Protein AF-A0A3N2QBL6-F1 (afdb_monomer_lite)

Organism: NCBI:txid247481

Foldseek 3Di:
DDPPDDKDKDKDWDWDDPDPFKIKIKIKIKTFDQDPVVPPPPPDDDDPPSWTKIKIKIKIKMWGDPDPFKIKIKMKMWMWIQTPNDIWIKIKIKIKIWGHDPPFKIKIKMKMWIATQAPVRWDWDFDDDPDDPPRDTDTDAHGWMKIKMKIKGDPDPFKIKMKIKIKIWHPAGDDDVVDPDPDRDDTDIDIDIDIDMGGHD

Sequence (201 aa):
MEEKDKGHRLLIHINYALDRRTQYMLQFVHRTVRDHNMHQNIIEENTTKISKANQNKFKLHASYKITNTWKTNIAIQYTNCMLLGHTNHGYSLSSTQQWKRQENLQFDLQIHYFQTENFITRLYFYEPNSMFSDNKFKSYYGTGMAFMGSARWKLLHWMSWNIQYKLKHLFRRVIRMEEVEKRIMPLRTVHSIGIQWIVRF

Secondary structure (DSSP, 8-state):
--------EEEEEEEEESSSSEEEEEEEEEEEEE-SGGGSS--SSS-----EEEEEEEEEEEEEESSSSEEEEEEEEEEEEEETTEEEEEEEEEEEEEEEETTTEEEEEEEEEEEESSGGG-EEEE---SS-S---EEEE-SEEEEEEEEEEEEEETTEEEEEEEEEEEEEEPPPPTT---------EEEEEEEEEEEE--

pLDDT: mean 70.27, std 18.27, range [32.16, 91.56]

Structure (mmCIF, N/CA/C/O backbone):
data_AF-A0A3N2QBL6-F1
#
_entry.id   AF-A0A3N2QBL6-F1
#
loop_
_atom_site.group_PDB
_atom_site.id
_atom_site.type_symbol
_atom_site.label_atom_id
_atom_site.label_alt_id
_atom_site.label_comp_id
_atom_site.label_asym_id
_atom_site.label_entity_id
_atom_site.label_seq_id
_atom_site.pdbx_PDB_ins_code
_atom_site.Cartn_x
_atom_site.Cartn_y
_atom_site.Cartn_z
_atom_site.occupancy
_atom_site.B_iso_or_equiv
_atom_site.auth_seq_id
_atom_site.auth_comp_id
_atom_site.auth_asym_id
_atom_site.auth_atom_id
_atom_site.pdbx_PDB_model_num
ATOM 1 N N . MET A 1 1 ? -2.256 13.971 -44.148 1.00 32.16 1 MET A N 1
ATOM 2 C CA . MET A 1 1 ? -3.215 13.063 -43.487 1.00 32.16 1 MET A CA 1
ATOM 3 C C . MET A 1 1 ? -2.563 12.589 -42.199 1.00 32.16 1 MET A C 1
ATOM 5 O O . MET A 1 1 ? -1.647 11.784 -42.266 1.00 32.16 1 MET A O 1
ATOM 9 N N . GLU A 1 2 ? -2.932 13.172 -41.058 1.00 33.59 2 GLU A N 1
ATOM 10 C CA . GLU A 1 2 ? -2.437 12.745 -39.742 1.00 33.59 2 GLU A CA 1
ATOM 11 C C . GLU A 1 2 ? -3.068 11.400 -39.378 1.00 33.59 2 GLU A C 1
ATOM 13 O O . GLU A 1 2 ? -4.258 11.307 -39.065 1.00 33.59 2 GLU A O 1
ATOM 18 N N . GLU A 1 3 ? -2.272 10.338 -39.438 1.00 33.84 3 GLU A N 1
ATOM 19 C CA . GLU A 1 3 ? -2.661 9.039 -38.910 1.00 33.84 3 GLU A CA 1
ATOM 20 C C . GLU A 1 3 ? -2.706 9.145 -37.378 1.00 33.84 3 GLU A C 1
ATOM 22 O O . GLU A 1 3 ? -1.681 9.173 -36.699 1.00 33.84 3 GLU A O 1
ATOM 27 N N . LYS A 1 4 ? -3.919 9.291 -36.829 1.00 40.41 4 LYS A N 1
ATOM 28 C CA . LYS A 1 4 ? -4.183 9.350 -35.383 1.00 40.41 4 LYS A CA 1
ATOM 29 C C . LYS A 1 4 ? -3.593 8.104 -34.705 1.00 40.41 4 LYS A C 1
ATOM 31 O O . LYS A 1 4 ? -4.161 7.016 -34.795 1.00 40.41 4 LYS A O 1
ATOM 36 N N . ASP A 1 5 ? -2.459 8.284 -34.031 1.00 48.06 5 ASP A N 1
ATOM 37 C CA . ASP A 1 5 ? -1.640 7.237 -33.411 1.00 48.06 5 ASP A CA 1
ATOM 38 C C . ASP A 1 5 ? -2.414 6.544 -32.265 1.00 48.06 5 ASP A C 1
ATOM 40 O O . ASP A 1 5 ? -2.700 7.133 -31.217 1.00 48.06 5 ASP A O 1
ATOM 44 N N . LYS A 1 6 ? -2.833 5.288 -32.477 1.00 56.09 6 LYS A N 1
ATOM 45 C CA . LYS A 1 6 ? -3.682 4.527 -31.540 1.00 56.09 6 LYS A CA 1
ATOM 46 C C . LYS A 1 6 ? -2.827 3.763 -30.525 1.00 56.09 6 LYS A C 1
ATOM 48 O O . LYS A 1 6 ? -2.335 2.670 -30.790 1.00 56.09 6 LYS A O 1
ATOM 53 N N . GLY A 1 7 ? -2.680 4.318 -29.324 1.00 63.06 7 GLY A N 1
ATOM 54 C CA . GLY A 1 7 ? -2.169 3.580 -28.166 1.00 63.06 7 GLY A CA 1
ATOM 55 C C . GLY A 1 7 ? -3.250 2.675 -27.568 1.00 63.06 7 GLY A C 1
ATOM 56 O O . GLY A 1 7 ? -4.308 3.158 -27.168 1.00 63.06 7 GLY A O 1
ATOM 57 N N . HIS A 1 8 ? -2.987 1.371 -27.465 1.00 72.88 8 HIS A N 1
ATOM 58 C CA . HIS A 1 8 ? -3.917 0.420 -26.853 1.00 72.88 8 HIS A CA 1
ATOM 59 C C . HIS A 1 8 ? -3.587 0.192 -25.372 1.00 72.88 8 HIS A C 1
ATOM 61 O O . HIS A 1 8 ? -2.427 0.038 -24.974 1.00 72.88 8 HIS A O 1
ATOM 67 N N . ARG A 1 9 ? -4.632 0.167 -24.538 1.00 78.88 9 ARG A N 1
ATOM 68 C CA . ARG A 1 9 ? -4.550 -0.190 -23.119 1.00 78.88 9 ARG A CA 1
ATOM 69 C C . ARG A 1 9 ? -5.579 -1.266 -22.822 1.00 78.88 9 ARG A C 1
ATOM 71 O O . ARG A 1 9 ? -6.772 -1.033 -22.979 1.00 78.88 9 ARG A O 1
ATOM 78 N N . LEU A 1 10 ? -5.106 -2.400 -22.328 1.00 81.62 10 LEU A N 1
ATOM 79 C CA . LEU A 1 10 ? -5.939 -3.488 -21.843 1.00 81.62 10 LEU A CA 1
ATOM 80 C C . LEU A 1 10 ? -5.806 -3.565 -20.323 1.00 81.62 10 LEU A C 1
ATOM 82 O O . LEU A 1 10 ? -4.700 -3.56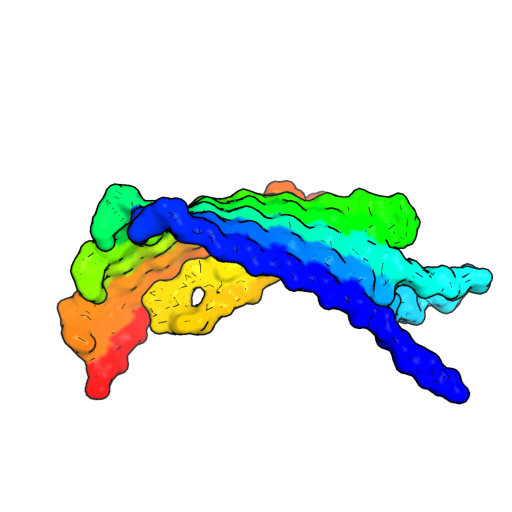4 -19.782 1.00 81.62 10 LEU A O 1
ATOM 86 N N . LEU A 1 11 ? -6.940 -3.575 -19.629 1.00 85.25 11 LEU A N 1
ATOM 87 C CA . LEU A 1 11 ? -7.012 -3.674 -18.177 1.00 85.25 11 LEU A CA 1
ATOM 88 C C . LEU A 1 11 ? -7.971 -4.800 -17.819 1.00 85.25 11 LEU A C 1
ATOM 90 O O . LEU A 1 11 ? -9.148 -4.742 -18.153 1.00 85.25 11 LEU A O 1
ATOM 94 N N . ILE A 1 12 ? -7.450 -5.799 -17.119 1.00 85.50 12 ILE A N 1
ATOM 95 C CA . ILE A 1 12 ? -8.221 -6.889 -16.535 1.00 85.50 12 ILE A CA 1
ATOM 96 C C . ILE A 1 12 ? -8.176 -6.696 -15.026 1.00 85.50 12 ILE A C 1
ATOM 98 O O . ILE A 1 12 ? -7.105 -6.526 -14.441 1.00 85.50 12 ILE A O 1
ATOM 102 N N . HIS A 1 13 ? -9.346 -6.690 -14.401 1.00 87.25 13 HIS A N 1
ATOM 103 C CA . HIS A 1 13 ? -9.491 -6.512 -12.967 1.00 87.25 13 HIS A CA 1
ATOM 104 C C . HIS A 1 13 ? -10.464 -7.564 -12.449 1.00 87.25 13 HIS A C 1
ATOM 106 O O . HIS A 1 13 ? -11.635 -7.564 -12.816 1.00 87.25 13 HIS A O 1
ATOM 112 N N . ILE A 1 14 ? -9.959 -8.467 -11.617 1.00 88.38 14 ILE A N 1
ATOM 113 C CA . ILE A 1 14 ? -10.719 -9.561 -11.026 1.00 88.38 14 ILE A CA 1
ATOM 114 C C . ILE A 1 14 ? -10.758 -9.325 -9.523 1.00 88.38 14 ILE A C 1
ATOM 116 O O . ILE A 1 14 ? -9.716 -9.206 -8.880 1.00 88.38 14 ILE A O 1
ATOM 120 N N . ASN A 1 15 ? -11.965 -9.260 -8.973 1.00 88.56 15 ASN A N 1
ATOM 121 C CA . ASN A 1 15 ? -12.198 -9.180 -7.540 1.00 88.56 15 ASN A CA 1
ATOM 122 C C . ASN A 1 15 ? -12.852 -10.477 -7.091 1.00 88.56 15 ASN A C 1
ATOM 124 O O . ASN A 1 15 ? -13.886 -10.868 -7.625 1.00 88.56 15 ASN A O 1
ATOM 128 N N . TYR A 1 16 ? -12.245 -11.132 -6.112 1.00 87.81 16 TYR A N 1
ATOM 129 C CA . TYR A 1 16 ? -12.727 -12.386 -5.566 1.00 87.81 16 TYR A CA 1
ATOM 130 C C . TYR A 1 16 ? -12.841 -12.270 -4.050 1.00 87.81 16 TYR A C 1
ATOM 132 O O . TYR A 1 16 ? -11.847 -12.084 -3.348 1.00 87.81 16 TYR A O 1
ATOM 140 N N . ALA A 1 17 ? -14.063 -12.357 -3.536 1.00 88.88 17 ALA A N 1
ATOM 141 C CA . ALA A 1 17 ? -14.319 -12.431 -2.106 1.00 88.88 17 ALA A CA 1
ATOM 142 C C . ALA A 1 17 ? -14.521 -13.901 -1.737 1.00 88.88 17 ALA A C 1
ATOM 144 O O . ALA A 1 17 ? -15.538 -14.485 -2.098 1.00 88.88 17 ALA A O 1
ATOM 145 N N . LEU A 1 18 ? -13.541 -14.491 -1.049 1.00 82.50 18 LEU A N 1
ATOM 146 C CA . LEU A 1 18 ? -13.635 -15.880 -0.595 1.00 82.50 18 LEU A CA 1
ATOM 147 C C . LEU A 1 18 ? -14.625 -16.002 0.574 1.00 82.50 18 LEU A C 1
ATOM 149 O O . LEU A 1 18 ? -15.401 -16.945 0.637 1.00 82.50 18 LEU A O 1
ATOM 153 N N . ASP A 1 19 ? -14.600 -15.029 1.490 1.00 87.62 19 ASP A N 1
ATOM 154 C CA . ASP A 1 19 ? -15.489 -14.947 2.653 1.00 87.62 19 ASP A CA 1
ATOM 155 C C . ASP A 1 19 ? -15.698 -13.469 3.050 1.00 87.62 19 ASP A C 1
ATOM 157 O O . ASP A 1 19 ? -15.021 -12.568 2.549 1.00 87.62 19 ASP A O 1
ATOM 161 N N . ARG A 1 20 ? -16.585 -13.184 4.012 1.00 83.25 20 ARG A N 1
ATOM 162 C CA . ARG A 1 20 ? -16.790 -11.847 4.607 1.00 83.25 20 ARG A CA 1
ATOM 163 C C . ARG A 1 20 ? -15.507 -11.243 5.198 1.00 83.25 20 ARG A C 1
ATOM 165 O O . ARG A 1 20 ? -15.427 -10.021 5.386 1.00 83.25 20 ARG A O 1
ATOM 172 N N . ARG A 1 21 ? -14.516 -12.086 5.514 1.00 87.62 21 ARG A N 1
ATOM 173 C CA . ARG A 1 21 ? -13.220 -11.696 6.083 1.00 87.62 21 ARG A CA 1
ATOM 174 C C . ARG A 1 21 ? -12.110 -11.534 5.048 1.00 87.62 21 ARG A C 1
ATOM 176 O O . ARG A 1 21 ? -11.211 -10.735 5.300 1.00 87.62 21 ARG A O 1
ATOM 183 N N . THR A 1 22 ? -12.179 -12.220 3.907 1.00 88.50 22 THR A N 1
ATOM 184 C CA . THR A 1 22 ? -11.058 -12.311 2.959 1.00 88.50 22 THR A CA 1
ATOM 185 C C . THR A 1 22 ? -11.459 -11.855 1.564 1.00 88.50 22 THR A C 1
ATOM 187 O O . THR A 1 22 ? -12.367 -12.411 0.949 1.00 88.50 22 THR A O 1
ATOM 190 N N . GLN A 1 23 ? -10.738 -10.869 1.039 1.00 90.06 23 GLN A N 1
ATOM 191 C CA . GLN A 1 23 ? -10.933 -10.335 -0.304 1.00 90.06 23 GLN A CA 1
ATOM 192 C C . GLN A 1 23 ? -9.607 -10.320 -1.054 1.00 90.06 23 GLN A C 1
ATOM 194 O O . GLN A 1 23 ? -8.603 -9.823 -0.549 1.00 90.06 23 GLN A O 1
ATOM 199 N N . TYR A 1 24 ? -9.619 -10.818 -2.280 1.00 90.31 24 TYR A N 1
ATOM 200 C CA . TYR A 1 24 ? -8.496 -10.791 -3.197 1.00 90.31 24 TYR A CA 1
ATOM 201 C C . TYR A 1 24 ? -8.845 -9.939 -4.408 1.00 90.31 24 TYR A C 1
ATOM 203 O O . TYR A 1 24 ? -9.967 -9.951 -4.909 1.00 90.31 24 TYR A O 1
ATOM 211 N N . MET A 1 25 ? -7.857 -9.204 -4.889 1.00 89.06 25 MET A N 1
ATOM 212 C CA . MET A 1 25 ? -7.951 -8.374 -6.071 1.00 89.06 25 MET A CA 1
ATOM 213 C C . MET A 1 25 ? -6.728 -8.645 -6.935 1.00 89.06 25 MET A C 1
ATOM 215 O O . MET A 1 25 ? -5.590 -8.450 -6.505 1.00 89.06 25 MET A O 1
ATOM 219 N N . LEU A 1 26 ? -6.980 -9.073 -8.162 1.00 88.31 26 LEU A N 1
ATOM 220 C CA . LEU A 1 26 ? -5.983 -9.260 -9.197 1.00 88.31 26 LEU A CA 1
ATOM 221 C C . LEU A 1 26 ? -6.191 -8.191 -10.262 1.00 88.31 26 LEU A C 1
ATOM 223 O O . LEU A 1 26 ? -7.295 -8.011 -10.774 1.00 88.31 26 LEU A O 1
ATOM 227 N N . GLN A 1 27 ? -5.127 -7.493 -10.625 1.00 87.56 27 GLN A N 1
ATOM 228 C CA . GLN A 1 27 ? -5.161 -6.491 -11.672 1.00 87.56 27 GLN A CA 1
ATOM 229 C C . GLN A 1 27 ? -3.998 -6.711 -12.630 1.00 87.56 27 GLN A C 1
ATOM 231 O O . GLN A 1 27 ? -2.832 -6.675 -12.240 1.00 87.56 27 GLN A O 1
ATOM 236 N N . PHE A 1 28 ? -4.328 -6.882 -13.903 1.00 85.56 28 PHE A N 1
ATOM 237 C CA . PHE A 1 28 ? -3.375 -6.937 -14.996 1.00 85.56 28 PHE A CA 1
ATOM 238 C C . PHE A 1 28 ? -3.617 -5.754 -15.930 1.00 85.56 28 PHE A C 1
ATOM 240 O O . PHE A 1 28 ? -4.746 -5.488 -16.339 1.00 85.56 28 PHE A O 1
ATOM 247 N N . VAL A 1 29 ? -2.563 -5.010 -16.250 1.00 84.06 29 VAL A N 1
ATOM 248 C CA . VAL A 1 29 ? -2.622 -3.873 -17.168 1.00 84.06 29 VAL A CA 1
ATOM 249 C C . VAL A 1 29 ? -1.530 -4.032 -18.207 1.00 84.06 29 VAL A C 1
ATOM 251 O O . VAL A 1 29 ? -0.349 -3.969 -17.877 1.00 84.06 29 VAL A O 1
ATOM 254 N N . HIS A 1 30 ? -1.933 -4.173 -19.461 1.00 81.12 30 HIS A N 1
ATOM 255 C CA . HIS A 1 30 ? -1.051 -4.081 -20.612 1.00 81.12 30 HIS A CA 1
ATOM 256 C C . HIS A 1 30 ? -1.235 -2.712 -21.262 1.00 81.12 30 HIS A C 1
ATOM 258 O O . HIS A 1 30 ? -2.360 -2.274 -21.519 1.00 81.12 30 HIS A O 1
ATOM 264 N N . ARG A 1 31 ? -0.136 -2.006 -21.511 1.00 78.12 31 ARG A N 1
ATOM 265 C CA . ARG A 1 31 ? -0.151 -0.714 -22.191 1.00 78.12 31 ARG A CA 1
ATOM 266 C C . ARG A 1 31 ? 0.981 -0.654 -23.200 1.00 78.12 31 ARG A C 1
ATOM 268 O O . ARG A 1 31 ? 2.141 -0.827 -22.835 1.00 78.12 31 ARG A O 1
ATOM 275 N N . THR A 1 32 ? 0.645 -0.304 -24.431 1.00 66.62 32 THR A N 1
ATOM 276 C CA . THR A 1 32 ? 1.628 0.115 -25.428 1.00 66.62 32 THR A CA 1
ATOM 277 C C . THR A 1 32 ? 1.808 1.624 -25.291 1.00 66.62 32 THR A C 1
ATOM 279 O O . THR A 1 32 ? 0.865 2.395 -25.471 1.00 66.62 32 THR A O 1
ATOM 282 N N . VAL A 1 33 ? 2.998 2.057 -24.889 1.00 62.72 33 VAL A N 1
ATOM 283 C CA . VAL A 1 33 ? 3.377 3.466 -24.755 1.00 62.72 33 VAL A CA 1
ATOM 284 C C . VAL A 1 33 ? 4.383 3.767 -25.860 1.00 62.72 33 VAL A C 1
ATOM 286 O O . VAL A 1 33 ? 5.455 3.181 -25.876 1.00 62.72 33 VAL A O 1
ATOM 289 N N . ARG A 1 34 ? 4.073 4.664 -26.797 1.00 58.75 34 ARG A N 1
ATOM 290 C CA . ARG A 1 34 ? 5.118 5.313 -27.604 1.00 58.75 34 ARG A CA 1
ATOM 291 C C . ARG A 1 34 ? 5.584 6.538 -26.825 1.00 58.75 34 ARG A C 1
ATOM 293 O O . ARG A 1 34 ? 4.754 7.366 -26.453 1.00 58.75 34 ARG A O 1
ATOM 300 N N . ASP A 1 35 ? 6.870 6.588 -26.485 1.00 51.62 35 ASP A N 1
ATOM 301 C CA . ASP A 1 35 ? 7.443 7.717 -25.752 1.00 51.62 35 ASP A CA 1
ATOM 302 C C . ASP A 1 35 ? 7.626 8.898 -26.713 1.00 51.62 35 ASP A C 1
ATOM 304 O O . ASP A 1 35 ? 8.411 8.817 -27.655 1.00 51.62 35 ASP A O 1
ATOM 308 N N . HIS A 1 36 ? 6.868 9.975 -26.505 1.00 45.50 36 HIS A N 1
ATOM 309 C CA . HIS A 1 36 ? 6.992 11.211 -27.284 1.00 45.50 36 HIS A CA 1
ATOM 310 C C . HIS A 1 36 ? 8.146 12.094 -26.768 1.00 45.50 36 HIS A C 1
ATOM 312 O O . HIS A 1 36 ? 8.583 13.003 -27.465 1.00 45.50 36 HIS A O 1
ATOM 318 N N . ASN A 1 37 ? 8.677 11.818 -25.567 1.00 41.62 37 ASN A N 1
ATOM 319 C CA . ASN A 1 37 ? 9.685 12.660 -24.915 1.00 41.62 37 ASN A CA 1
ATOM 320 C C . ASN A 1 37 ? 11.132 12.252 -25.225 1.00 41.62 37 ASN A C 1
ATOM 322 O O . ASN A 1 37 ? 12.058 12.921 -24.780 1.00 41.62 37 ASN A O 1
ATOM 326 N N . MET A 1 38 ? 11.354 11.206 -26.026 1.00 40.03 38 MET A N 1
ATOM 327 C CA . MET A 1 38 ? 12.690 10.894 -26.553 1.00 40.03 38 MET A CA 1
ATOM 328 C C . MET A 1 38 ? 13.053 11.708 -27.807 1.00 40.03 38 MET A C 1
ATOM 330 O O . MET A 1 38 ? 14.104 11.480 -28.399 1.00 40.03 38 MET A O 1
ATOM 334 N N . HIS A 1 39 ? 12.208 12.662 -28.216 1.00 35.78 39 HIS A N 1
ATOM 335 C CA . HIS A 1 39 ? 12.452 13.482 -29.404 1.00 35.78 39 HIS A CA 1
ATOM 336 C C . HIS A 1 39 ? 13.341 14.711 -29.192 1.00 35.78 39 HIS A C 1
ATOM 338 O O . HIS A 1 39 ? 13.681 15.351 -30.179 1.00 35.78 39 HIS A O 1
ATOM 344 N N . GLN A 1 40 ? 13.759 15.046 -27.966 1.00 35.53 40 GLN A N 1
ATOM 345 C CA . GLN A 1 40 ? 14.499 16.299 -27.753 1.00 35.53 40 GLN A CA 1
ATOM 346 C C . GLN A 1 40 ? 16.027 16.199 -27.682 1.00 35.53 40 GLN A C 1
ATOM 348 O O . GLN A 1 40 ? 16.653 17.245 -27.717 1.00 35.53 40 GLN A O 1
ATOM 353 N N . ASN A 1 41 ? 16.644 15.009 -27.666 1.00 32.53 41 ASN A N 1
ATOM 354 C CA . ASN A 1 41 ? 18.116 14.905 -27.572 1.00 32.53 41 ASN A CA 1
ATOM 355 C C . ASN A 1 41 ? 18.787 13.973 -28.597 1.00 32.53 41 ASN A C 1
ATOM 357 O O . ASN A 1 41 ? 19.946 13.619 -28.423 1.00 32.53 41 ASN A O 1
ATOM 361 N N . ILE A 1 42 ? 18.100 13.582 -29.674 1.00 39.72 42 ILE A N 1
ATOM 362 C CA . ILE A 1 42 ? 18.730 12.856 -30.792 1.00 39.72 42 ILE A CA 1
ATOM 363 C C . ILE A 1 42 ? 18.407 13.604 -32.089 1.00 39.72 42 ILE A C 1
ATOM 365 O O . ILE A 1 42 ? 17.706 13.108 -32.967 1.00 39.72 42 ILE A O 1
ATOM 369 N N . ILE A 1 43 ? 18.874 14.850 -32.172 1.00 37.97 43 ILE A N 1
ATOM 370 C CA . ILE A 1 43 ? 19.152 15.501 -33.457 1.00 37.97 43 ILE A CA 1
ATOM 371 C C . ILE A 1 43 ? 20.651 15.331 -33.685 1.00 37.97 43 ILE A C 1
ATOM 373 O O . ILE A 1 43 ? 21.404 16.284 -33.612 1.00 37.97 43 ILE A O 1
ATOM 377 N N . GLU A 1 44 ? 21.089 14.089 -33.852 1.00 39.25 44 GLU A N 1
ATOM 378 C CA . GLU A 1 44 ? 22.336 13.753 -34.533 1.00 39.25 44 GLU A CA 1
ATOM 379 C C . GLU A 1 44 ? 22.277 12.252 -34.846 1.00 39.25 44 GLU A C 1
ATOM 381 O O . GLU A 1 44 ? 22.085 11.418 -33.966 1.00 39.25 44 GLU A O 1
ATOM 386 N N . GLU A 1 45 ? 22.340 11.952 -36.145 1.00 36.97 45 GLU A N 1
ATOM 387 C CA . GLU A 1 45 ? 22.385 10.621 -36.769 1.00 36.97 45 GLU A CA 1
ATOM 388 C C . GLU A 1 45 ? 21.068 9.814 -36.887 1.00 36.97 45 GLU A C 1
ATOM 390 O O . GLU A 1 45 ? 20.825 8.784 -36.265 1.00 36.97 45 GLU A O 1
ATOM 395 N N . ASN A 1 46 ? 20.226 10.257 -37.828 1.00 38.12 46 ASN A N 1
ATOM 396 C CA . ASN A 1 46 ? 19.678 9.448 -38.935 1.00 38.12 46 ASN A CA 1
ATOM 397 C C . ASN A 1 46 ? 19.071 8.045 -38.689 1.00 38.12 46 ASN A C 1
ATOM 399 O O . ASN A 1 46 ? 18.985 7.250 -39.622 1.00 38.12 46 ASN A O 1
ATOM 403 N N . THR A 1 47 ? 18.507 7.746 -37.517 1.00 35.22 47 THR A N 1
ATOM 404 C CA . THR A 1 47 ? 17.478 6.693 -37.395 1.00 35.22 47 THR A CA 1
ATOM 405 C C . THR A 1 47 ? 16.413 7.053 -36.360 1.00 35.22 47 THR A C 1
ATOM 407 O O . THR A 1 47 ? 16.511 6.734 -35.178 1.00 35.22 47 THR A O 1
ATOM 410 N N . THR A 1 48 ? 15.315 7.665 -36.806 1.00 39.59 48 THR A N 1
ATOM 411 C CA . THR A 1 48 ? 14.103 7.878 -35.998 1.00 39.59 48 THR A CA 1
ATOM 412 C C . THR A 1 48 ? 13.375 6.552 -35.747 1.00 39.59 48 THR A C 1
ATOM 414 O O . THR A 1 48 ? 12.296 6.291 -36.283 1.00 39.59 48 THR A O 1
ATOM 417 N N . LYS A 1 49 ? 13.947 5.667 -34.924 1.00 40.12 49 LYS A N 1
ATOM 418 C CA . LYS A 1 49 ? 13.210 4.523 -34.376 1.00 40.12 49 LYS A CA 1
ATOM 419 C C . LYS A 1 49 ? 12.319 5.029 -33.247 1.00 40.12 49 LYS A C 1
ATOM 421 O O . LYS A 1 49 ? 12.730 5.086 -32.093 1.00 40.12 49 LYS A O 1
ATOM 426 N N . ILE A 1 50 ? 11.073 5.359 -33.590 1.00 46.38 50 ILE A N 1
ATOM 427 C CA . ILE A 1 50 ? 9.976 5.542 -32.630 1.00 46.38 50 ILE A CA 1
ATOM 428 C C . ILE A 1 50 ? 9.861 4.244 -31.821 1.00 46.38 50 ILE A C 1
ATOM 430 O O . ILE A 1 50 ? 9.253 3.265 -32.271 1.00 46.38 50 ILE A O 1
ATOM 434 N N . SER A 1 51 ? 10.495 4.197 -30.649 1.00 52.16 51 SER A N 1
ATOM 435 C CA . SER A 1 51 ? 10.520 2.980 -29.849 1.00 52.16 51 SER A CA 1
ATOM 436 C C . SER A 1 51 ? 9.157 2.791 -29.177 1.00 52.16 51 SER A C 1
ATOM 438 O O . SER A 1 51 ? 8.697 3.598 -28.369 1.00 52.16 51 SER A O 1
ATOM 440 N N . LYS A 1 52 ? 8.445 1.734 -29.582 1.00 56.88 52 LYS A N 1
ATOM 441 C CA . LYS A 1 52 ? 7.234 1.281 -28.892 1.00 56.88 52 LYS A CA 1
ATOM 442 C C . LYS A 1 52 ? 7.679 0.654 -27.571 1.00 56.88 52 LYS A C 1
ATOM 444 O O . LYS A 1 52 ? 8.345 -0.377 -27.586 1.00 56.88 52 LYS A O 1
ATOM 449 N N . ALA A 1 53 ? 7.320 1.266 -26.450 1.00 63.16 53 ALA A N 1
ATOM 450 C CA . ALA A 1 53 ? 7.531 0.704 -25.128 1.00 63.16 53 ALA A CA 1
ATOM 451 C C . ALA A 1 53 ? 6.317 -0.141 -24.729 1.00 63.16 53 ALA A C 1
ATOM 453 O O . ALA A 1 53 ? 5.197 0.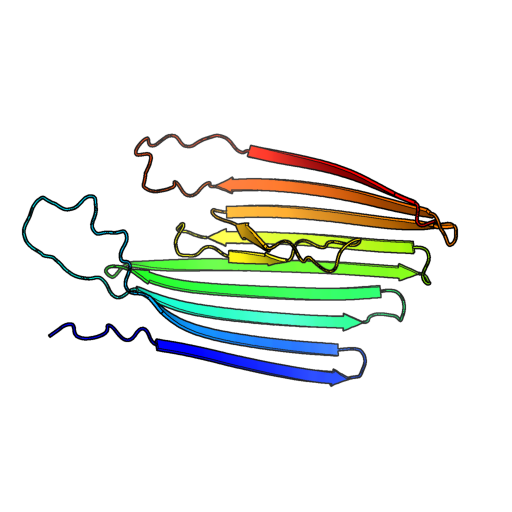361 -24.615 1.00 63.16 53 ALA A O 1
ATOM 454 N N . ASN A 1 54 ? 6.524 -1.435 -24.504 1.00 71.19 54 ASN A N 1
ATOM 455 C CA . ASN A 1 54 ? 5.471 -2.311 -23.997 1.00 71.19 54 ASN A CA 1
ATOM 456 C C . ASN A 1 54 ? 5.580 -2.384 -22.478 1.00 71.19 54 ASN A C 1
ATOM 458 O O . ASN A 1 54 ? 6.598 -2.827 -21.947 1.00 71.19 54 ASN A O 1
ATOM 462 N N . GLN A 1 55 ? 4.526 -1.959 -21.783 1.00 78.00 55 GLN A N 1
ATOM 463 C CA . GLN A 1 55 ? 4.458 -1.984 -20.331 1.00 78.00 55 GLN A CA 1
ATOM 464 C C . GLN A 1 55 ? 3.401 -2.980 -19.856 1.00 78.00 55 GLN A C 1
ATOM 466 O O . GLN A 1 55 ? 2.208 -2.815 -20.109 1.00 78.00 55 GLN A O 1
ATOM 471 N N . ASN A 1 56 ? 3.847 -3.970 -19.090 1.00 83.19 56 ASN A N 1
ATOM 472 C CA . ASN A 1 56 ? 3.011 -4.935 -18.392 1.00 83.19 56 ASN A CA 1
ATOM 473 C C . ASN A 1 56 ? 3.041 -4.630 -16.901 1.00 83.19 56 ASN A C 1
ATOM 475 O O . ASN A 1 56 ? 4.114 -4.549 -16.308 1.00 83.19 56 ASN A O 1
ATOM 479 N N . LYS A 1 57 ? 1.874 -4.480 -16.280 1.00 83.56 57 LYS A N 1
ATOM 480 C CA . LYS A 1 57 ? 1.742 -4.340 -14.831 1.00 83.56 57 LYS A CA 1
ATOM 481 C C . LYS A 1 57 ? 0.855 -5.441 -14.301 1.00 83.56 57 LYS A C 1
ATOM 483 O O . LYS A 1 57 ? -0.252 -5.641 -14.787 1.00 83.56 57 LYS A O 1
ATOM 488 N N . PHE A 1 58 ? 1.330 -6.092 -13.263 1.00 86.44 58 PHE A N 1
ATOM 489 C CA . PHE A 1 58 ? 0.595 -7.069 -12.497 1.00 86.44 58 PHE A CA 1
ATOM 490 C C . PHE A 1 58 ? 0.510 -6.579 -11.058 1.00 86.44 58 PHE A C 1
ATOM 492 O O . PHE A 1 58 ? 1.507 -6.142 -10.486 1.00 86.44 58 PHE A O 1
ATOM 499 N N . LYS A 1 59 ? -0.680 -6.606 -10.474 1.00 87.38 59 LYS A N 1
ATOM 500 C CA . LYS A 1 59 ? -0.906 -6.223 -9.087 1.00 87.38 59 LYS A CA 1
ATOM 501 C C . LYS A 1 59 ? -1.823 -7.243 -8.440 1.00 87.38 59 LYS A C 1
ATOM 503 O O . LYS A 1 59 ? -2.928 -7.478 -8.916 1.00 87.38 59 LYS A O 1
ATOM 508 N N . LEU A 1 60 ? -1.362 -7.807 -7.338 1.00 88.06 60 LEU A N 1
ATOM 509 C CA . LEU A 1 60 ? -2.137 -8.665 -6.463 1.00 88.06 60 LEU A CA 1
ATOM 510 C C . LEU A 1 60 ? -2.352 -7.920 -5.152 1.00 88.06 60 LEU A C 1
ATOM 512 O O . LEU A 1 60 ? -1.415 -7.351 -4.598 1.00 88.06 60 LEU A O 1
ATOM 516 N N . HIS A 1 61 ? -3.575 -7.912 -4.649 1.00 90.38 61 HIS A N 1
ATOM 517 C CA . HIS A 1 61 ? -3.908 -7.330 -3.361 1.00 90.38 61 HIS A CA 1
ATOM 518 C C . HIS A 1 61 ? -4.792 -8.300 -2.585 1.00 90.38 61 HIS A C 1
ATOM 520 O O . HIS A 1 61 ? -5.857 -8.688 -3.052 1.00 90.38 61 HIS A O 1
ATOM 526 N N . ALA A 1 62 ? -4.351 -8.677 -1.395 1.00 90.06 62 ALA A N 1
ATOM 527 C CA . ALA A 1 62 ? -5.065 -9.531 -0.466 1.00 90.06 62 ALA A CA 1
ATOM 528 C C . ALA A 1 62 ? -5.446 -8.710 0.764 1.00 90.06 62 ALA A C 1
ATOM 530 O O . ALA A 1 62 ? -4.608 -8.048 1.368 1.00 90.06 62 ALA A O 1
ATOM 531 N N . SER A 1 63 ? -6.713 -8.757 1.140 1.00 90.81 63 SER A N 1
ATOM 532 C CA . SER A 1 63 ? -7.264 -8.090 2.307 1.00 90.81 63 SER A CA 1
ATOM 533 C C . SER A 1 63 ? -7.866 -9.135 3.226 1.00 90.81 63 SER A C 1
ATOM 535 O O . SER A 1 63 ? -8.734 -9.896 2.805 1.00 90.81 63 SER A O 1
ATOM 537 N N . TYR A 1 64 ? -7.416 -9.171 4.474 1.00 91.56 64 TYR A N 1
ATOM 538 C CA . TYR A 1 64 ? -7.873 -10.126 5.469 1.00 91.56 64 TYR A CA 1
ATOM 539 C C . TYR A 1 64 ? -8.256 -9.422 6.768 1.00 91.56 64 TYR A C 1
ATOM 541 O O . TYR A 1 64 ? -7.458 -8.702 7.367 1.00 91.56 64 TYR A O 1
ATOM 549 N N . LYS A 1 65 ? -9.488 -9.637 7.225 1.00 90.56 65 LYS A N 1
ATOM 550 C CA . LYS A 1 65 ? -9.973 -9.189 8.532 1.00 90.56 65 LYS A CA 1
ATOM 551 C C . LYS A 1 65 ? -9.702 -10.288 9.555 1.00 90.56 65 LYS A C 1
ATOM 553 O O . LYS A 1 65 ? -10.420 -11.285 9.592 1.00 90.56 65 LYS A O 1
ATOM 558 N N . ILE A 1 66 ? -8.680 -10.091 10.386 1.00 87.31 66 ILE A N 1
ATOM 559 C CA . ILE A 1 66 ? -8.326 -11.024 11.465 1.00 87.31 66 ILE A CA 1
ATOM 560 C C . ILE A 1 66 ? -9.418 -10.987 12.543 1.00 87.31 66 ILE A C 1
ATOM 562 O O . ILE A 1 66 ? -9.901 -12.022 12.993 1.00 87.31 66 ILE A O 1
ATOM 566 N N . THR A 1 67 ? -9.846 -9.781 12.922 1.00 88.38 67 THR A N 1
ATOM 567 C CA . THR A 1 67 ? -10.941 -9.535 13.871 1.00 88.38 67 THR A CA 1
ATOM 568 C C . THR A 1 67 ? -11.783 -8.349 13.395 1.00 88.38 67 THR A C 1
ATOM 570 O O . THR A 1 67 ? -11.463 -7.710 12.394 1.00 88.38 67 THR A O 1
ATOM 573 N N . ASN A 1 68 ? -12.852 -8.002 14.118 1.00 84.62 68 ASN A N 1
ATOM 574 C CA . ASN A 1 68 ? -13.634 -6.795 13.810 1.00 84.62 68 ASN A CA 1
ATOM 575 C C . ASN A 1 68 ? -12.832 -5.494 13.982 1.00 84.62 68 ASN A C 1
ATOM 577 O O . ASN A 1 68 ? -13.230 -4.464 13.444 1.00 84.62 68 ASN A O 1
ATOM 581 N N . THR A 1 69 ? -11.715 -5.538 14.713 1.00 89.06 69 THR A N 1
ATOM 582 C CA . THR A 1 69 ? -10.853 -4.377 14.955 1.00 89.06 69 THR A CA 1
ATOM 583 C C . THR A 1 69 ? -9.573 -4.409 14.129 1.00 89.06 69 THR A C 1
ATOM 585 O O . THR A 1 69 ? -9.053 -3.347 13.813 1.00 89.06 69 THR A O 1
ATOM 588 N N . TRP A 1 70 ? -9.077 -5.587 13.741 1.00 90.06 70 TRP A N 1
ATOM 589 C CA . TRP A 1 70 ? -7.829 -5.746 12.991 1.00 90.06 70 TRP A CA 1
ATOM 590 C C . TRP A 1 70 ? -8.060 -6.196 11.551 1.00 90.06 70 TRP A C 1
ATOM 592 O O . TRP A 1 70 ? -8.656 -7.246 11.291 1.00 90.06 70 TRP A O 1
ATOM 602 N N . LYS A 1 71 ? -7.488 -5.445 10.614 1.00 91.25 71 LYS A N 1
ATOM 603 C CA . LYS A 1 71 ? -7.482 -5.743 9.186 1.00 91.25 71 LYS A CA 1
ATOM 604 C C . LYS A 1 71 ? -6.064 -5.636 8.639 1.00 91.25 71 LYS A C 1
ATOM 606 O O . LYS A 1 71 ? -5.405 -4.619 8.808 1.00 91.25 71 LYS A O 1
ATOM 611 N N . THR A 1 72 ? -5.628 -6.655 7.919 1.00 91.00 72 THR A N 1
ATOM 612 C CA . THR A 1 72 ? -4.335 -6.682 7.241 1.00 91.00 72 THR A CA 1
ATOM 613 C C . THR A 1 72 ? -4.561 -6.645 5.741 1.00 91.00 72 THR A C 1
ATOM 615 O O . THR A 1 72 ? -5.409 -7.358 5.210 1.00 91.00 72 THR A O 1
ATOM 618 N N . ASN A 1 73 ? -3.801 -5.814 5.043 1.00 90.19 73 ASN A N 1
ATOM 619 C CA . ASN A 1 73 ? -3.780 -5.749 3.593 1.00 90.19 73 ASN A CA 1
ATOM 620 C C . ASN A 1 73 ? -2.356 -6.005 3.122 1.00 90.19 73 ASN A C 1
ATOM 622 O O . ASN A 1 73 ? -1.424 -5.369 3.601 1.00 90.19 73 ASN A O 1
ATOM 626 N N . ILE A 1 74 ? -2.186 -6.907 2.173 1.00 90.56 74 ILE A N 1
ATOM 627 C CA . ILE A 1 74 ? -0.910 -7.179 1.526 1.00 90.56 74 ILE A CA 1
ATOM 628 C C . ILE A 1 74 ? -1.101 -6.889 0.049 1.00 90.56 74 ILE A C 1
ATOM 630 O O . ILE A 1 74 ? -2.074 -7.335 -0.553 1.00 90.56 74 ILE A O 1
ATOM 634 N N . ALA A 1 75 ? -0.184 -6.140 -0.547 1.00 87.25 75 ALA A N 1
ATOM 635 C CA . ALA A 1 75 ? -0.193 -5.884 -1.976 1.00 87.25 75 ALA A CA 1
ATOM 636 C C . ALA A 1 75 ? 1.181 -6.155 -2.570 1.00 87.25 75 ALA A C 1
ATOM 638 O O . ALA A 1 75 ? 2.198 -5.722 -2.035 1.00 87.25 75 ALA A O 1
ATOM 639 N N . ILE A 1 76 ? 1.188 -6.845 -3.699 1.00 88.31 76 ILE A N 1
ATOM 640 C CA . ILE A 1 76 ? 2.370 -7.126 -4.497 1.00 88.31 76 ILE A CA 1
ATOM 641 C C . ILE A 1 76 ? 2.132 -6.488 -5.852 1.00 88.31 76 ILE A C 1
ATOM 643 O O . ILE A 1 76 ? 1.067 -6.661 -6.446 1.00 88.31 76 ILE A O 1
ATOM 647 N N . GLN A 1 77 ? 3.108 -5.740 -6.344 1.00 86.69 77 GLN A N 1
ATOM 648 C CA . GLN A 1 77 ? 3.056 -5.191 -7.688 1.00 86.69 77 GLN A CA 1
ATOM 649 C C . GLN A 1 77 ? 4.332 -5.544 -8.430 1.00 86.69 77 GLN A C 1
ATOM 651 O O . GLN A 1 77 ? 5.432 -5.427 -7.903 1.00 86.69 77 GLN A O 1
ATOM 656 N N . TYR A 1 78 ? 4.166 -5.948 -9.677 1.00 85.31 78 TYR A N 1
ATOM 657 C CA . TYR A 1 78 ? 5.234 -6.204 -10.616 1.00 85.31 78 TYR A CA 1
ATOM 658 C C . TYR A 1 78 ? 4.970 -5.392 -11.878 1.00 85.31 78 TYR A C 1
ATOM 660 O O . TYR A 1 78 ? 3.841 -5.291 -12.356 1.00 85.31 78 TYR A O 1
ATOM 668 N N . THR A 1 79 ? 5.998 -4.750 -12.400 1.00 81.50 79 THR A N 1
ATOM 669 C CA . THR A 1 79 ? 5.954 -3.975 -13.632 1.00 81.50 79 THR A CA 1
ATOM 670 C C . THR A 1 79 ? 7.139 -4.382 -14.483 1.00 81.50 79 THR A C 1
ATOM 672 O O . THR A 1 79 ? 8.278 -4.323 -14.035 1.00 81.50 79 THR A O 1
ATOM 675 N N . ASN A 1 80 ? 6.865 -4.766 -15.719 1.00 82.19 80 ASN A N 1
ATOM 676 C CA . ASN A 1 80 ? 7.865 -4.996 -16.743 1.00 82.19 80 ASN A CA 1
ATOM 677 C C . ASN A 1 80 ? 7.665 -3.941 -17.837 1.00 82.19 80 ASN A C 1
ATOM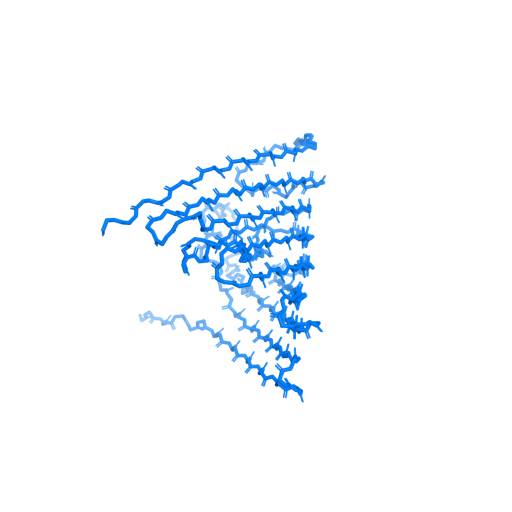 679 O O . ASN A 1 80 ? 6.536 -3.720 -18.282 1.00 82.19 80 ASN A O 1
ATOM 683 N N . CYS A 1 81 ? 8.736 -3.259 -18.230 1.00 71.50 81 CYS A N 1
ATOM 684 C CA . CYS A 1 81 ? 8.727 -2.336 -19.352 1.00 71.50 81 CYS A CA 1
ATOM 685 C C . CYS A 1 81 ? 9.868 -2.667 -20.312 1.00 71.50 81 CYS A C 1
ATOM 687 O O . CYS A 1 81 ? 11.033 -2.567 -19.933 1.00 71.50 81 CYS A O 1
ATOM 689 N N . MET A 1 82 ? 9.534 -3.002 -21.555 1.00 68.75 82 MET A N 1
ATOM 690 C CA . MET A 1 82 ? 10.516 -3.194 -22.617 1.00 68.75 82 MET A CA 1
ATOM 691 C C . MET A 1 82 ? 10.678 -1.883 -23.385 1.00 68.75 82 MET A C 1
ATOM 693 O O . MET A 1 82 ? 9.714 -1.412 -23.985 1.00 68.75 82 MET A O 1
ATOM 697 N N . LEU A 1 83 ? 11.877 -1.300 -23.365 1.00 63.78 83 LEU A N 1
ATOM 698 C CA . LEU A 1 83 ? 12.231 -0.084 -24.099 1.00 63.78 83 LEU A CA 1
ATOM 699 C C . LEU A 1 83 ? 13.513 -0.343 -24.896 1.00 63.78 83 LEU A C 1
ATOM 701 O O . LEU A 1 83 ? 14.502 -0.779 -24.318 1.00 63.78 83 LEU A O 1
ATOM 705 N N . LEU A 1 84 ? 13.509 -0.065 -26.207 1.00 61.22 84 LEU A N 1
ATOM 706 C CA . LEU A 1 84 ? 14.709 -0.163 -27.062 1.00 61.22 84 LEU A CA 1
ATOM 707 C C . LEU A 1 84 ? 15.447 -1.521 -26.970 1.00 61.22 84 LEU A C 1
ATOM 709 O O . LEU A 1 84 ? 16.664 -1.581 -27.069 1.00 61.22 84 LEU A O 1
ATOM 713 N N . GLY A 1 85 ? 14.717 -2.624 -26.762 1.00 61.53 85 GLY A N 1
ATOM 714 C CA . GLY A 1 85 ? 15.307 -3.964 -26.612 1.00 61.53 85 GLY A CA 1
ATOM 715 C C . GLY A 1 85 ? 15.801 -4.301 -25.199 1.00 61.53 85 GLY A C 1
ATOM 716 O O . GLY A 1 85 ? 16.081 -5.464 -24.924 1.00 61.53 85 GLY A O 1
ATOM 717 N N . HIS A 1 86 ? 15.824 -3.335 -24.277 1.00 62.91 86 HIS A N 1
ATOM 718 C CA . HIS A 1 86 ? 16.118 -3.568 -22.866 1.00 62.91 86 HIS A CA 1
ATOM 719 C C . HIS A 1 86 ? 14.835 -3.745 -22.053 1.00 62.91 86 HIS A C 1
ATOM 721 O O . HIS A 1 86 ? 13.912 -2.927 -22.098 1.00 62.91 86 HIS A O 1
ATOM 727 N N . THR A 1 87 ? 14.788 -4.835 -21.294 1.00 69.75 87 THR A N 1
ATOM 728 C CA . THR A 1 87 ? 13.681 -5.159 -20.394 1.00 69.75 87 THR A CA 1
ATOM 729 C C . THR A 1 87 ? 14.014 -4.628 -19.009 1.00 69.75 87 THR A C 1
ATOM 731 O O . THR A 1 87 ? 15.013 -5.029 -18.427 1.00 69.75 87 THR A O 1
ATOM 734 N N . ASN A 1 88 ? 13.190 -3.714 -18.500 1.00 73.56 88 ASN A N 1
ATOM 735 C CA . ASN A 1 88 ? 13.337 -3.141 -17.169 1.00 73.56 88 ASN A CA 1
ATOM 736 C C . ASN A 1 88 ? 12.279 -3.705 -16.229 1.00 73.56 88 ASN A C 1
ATOM 738 O O . ASN A 1 88 ? 11.084 -3.720 -16.557 1.00 73.56 88 ASN A O 1
ATOM 742 N N . HIS A 1 89 ? 12.703 -4.065 -15.025 1.00 80.06 89 HIS A N 1
ATOM 743 C CA . HIS A 1 89 ? 11.843 -4.650 -14.011 1.00 80.06 89 HIS A CA 1
ATOM 744 C C . HIS A 1 89 ? 11.627 -3.700 -12.828 1.00 80.06 89 HIS A C 1
ATOM 746 O O . HIS A 1 89 ? 12.513 -2.975 -12.370 1.00 80.06 89 HIS A O 1
ATOM 752 N N . GLY A 1 90 ? 10.400 -3.703 -12.320 1.00 80.81 90 GLY A N 1
ATOM 753 C CA . GLY A 1 90 ? 10.014 -3.023 -11.097 1.00 80.81 90 GLY A CA 1
ATOM 754 C C . GLY A 1 90 ? 9.152 -3.945 -10.255 1.00 80.81 90 GLY A C 1
ATOM 755 O O . GLY A 1 90 ? 8.170 -4.493 -10.748 1.00 80.81 90 GLY A O 1
ATOM 756 N N . TYR A 1 91 ? 9.501 -4.114 -8.989 1.00 84.19 91 TYR A N 1
ATOM 757 C CA . TYR A 1 91 ? 8.730 -4.905 -8.047 1.00 84.19 91 TYR A CA 1
ATOM 758 C C . TYR A 1 91 ? 8.502 -4.143 -6.751 1.00 84.19 91 TYR A C 1
ATOM 760 O O . TYR A 1 91 ? 9.310 -3.322 -6.311 1.00 84.19 91 TYR A O 1
ATOM 768 N N . SER A 1 92 ? 7.371 -4.422 -6.124 1.00 85.19 92 SER A N 1
ATOM 769 C CA . SER A 1 92 ? 7.079 -3.920 -4.799 1.00 85.19 92 SER A CA 1
ATOM 770 C C . SER A 1 92 ? 6.239 -4.872 -3.991 1.00 85.19 92 SER A C 1
ATOM 772 O O . SER A 1 92 ? 5.391 -5.602 -4.507 1.00 85.19 92 SER A O 1
ATOM 774 N N . LEU A 1 93 ? 6.437 -4.753 -2.690 1.00 88.00 93 LEU A N 1
ATOM 775 C CA . LEU A 1 93 ? 5.687 -5.448 -1.674 1.00 88.00 93 LEU A CA 1
ATOM 776 C C . LEU A 1 93 ? 5.256 -4.421 -0.637 1.00 88.00 93 LEU A C 1
ATOM 778 O O . LEU A 1 93 ? 6.074 -3.683 -0.095 1.00 88.00 93 LEU A O 1
ATOM 782 N N . SER A 1 94 ? 3.967 -4.392 -0.350 1.00 87.56 94 SER A N 1
ATOM 783 C CA . SER A 1 94 ? 3.389 -3.550 0.682 1.00 87.56 94 SER A CA 1
ATOM 784 C C . SER A 1 94 ? 2.597 -4.405 1.650 1.00 87.56 94 SER A C 1
ATOM 786 O O . SER A 1 94 ? 1.838 -5.271 1.218 1.00 87.56 94 SER A O 1
ATOM 788 N N . SER A 1 95 ? 2.743 -4.130 2.936 1.00 90.75 95 SER A N 1
ATOM 789 C CA . SER A 1 95 ? 1.908 -4.693 3.986 1.00 90.75 95 SER A CA 1
ATOM 790 C C . SER A 1 95 ? 1.373 -3.548 4.828 1.00 90.75 95 SER A C 1
ATOM 792 O O . SER A 1 95 ? 2.143 -2.735 5.337 1.00 90.75 95 SER A O 1
ATOM 794 N N . THR A 1 96 ? 0.056 -3.472 4.946 1.00 89.94 96 THR A N 1
ATOM 795 C CA . THR A 1 96 ? -0.647 -2.479 5.745 1.00 89.94 96 THR A CA 1
ATOM 796 C C . THR A 1 96 ? -1.463 -3.187 6.811 1.00 89.94 96 THR A C 1
ATOM 798 O O . THR A 1 96 ? -2.374 -3.948 6.493 1.00 89.94 96 THR A O 1
ATOM 801 N N . GLN A 1 97 ? -1.189 -2.894 8.072 1.00 91.56 97 GLN A N 1
ATOM 802 C CA . GLN A 1 97 ? -2.013 -3.293 9.201 1.00 91.56 97 GLN A CA 1
ATOM 803 C C . GLN A 1 97 ? -2.864 -2.112 9.642 1.00 91.56 97 GLN A C 1
ATOM 805 O O . GLN A 1 97 ? -2.358 -1.028 9.911 1.00 91.56 97 GLN A O 1
ATOM 810 N N . GLN A 1 98 ? -4.166 -2.330 9.694 1.00 90.12 98 GLN A N 1
ATOM 811 C CA . GLN A 1 98 ? -5.152 -1.353 10.114 1.00 90.12 98 GLN A CA 1
ATOM 812 C C . GLN A 1 98 ? -5.818 -1.877 11.372 1.00 90.12 98 GLN A C 1
ATOM 814 O O . GLN A 1 98 ? -6.378 -2.976 11.388 1.00 90.12 98 GLN A O 1
ATOM 819 N N . TRP A 1 99 ? -5.775 -1.076 12.419 1.00 90.00 99 TRP A N 1
ATOM 820 C CA . TRP A 1 99 ? -6.464 -1.334 13.659 1.00 90.00 99 TRP A CA 1
ATOM 821 C C . TRP A 1 99 ? -7.467 -0.224 13.925 1.00 90.00 99 TRP A C 1
ATOM 823 O O . TRP A 1 99 ? -7.129 0.955 13.928 1.00 90.00 99 TRP A O 1
ATOM 833 N N . LYS A 1 100 ? -8.718 -0.593 14.161 1.00 87.94 100 LYS A N 1
ATOM 834 C CA . LYS A 1 100 ? -9.789 0.341 14.482 1.00 87.94 100 LYS A CA 1
ATOM 835 C C . LYS A 1 100 ? -10.569 -0.187 15.673 1.00 87.94 100 LYS A C 1
ATOM 837 O O . LYS A 1 100 ? -11.209 -1.233 15.587 1.00 87.94 100 LYS A O 1
ATOM 842 N N . ARG A 1 101 ? -10.542 0.544 16.786 1.00 81.81 101 ARG A N 1
ATOM 843 C CA . ARG A 1 101 ? -11.339 0.248 17.980 1.00 81.81 101 ARG A CA 1
ATOM 844 C C . ARG A 1 101 ? -12.416 1.315 18.113 1.00 81.81 101 ARG A C 1
ATOM 846 O O . ARG A 1 101 ? -12.122 2.458 18.454 1.00 81.81 101 ARG A O 1
ATOM 853 N N . GLN A 1 102 ? -13.663 0.914 17.848 1.00 78.94 102 GLN A N 1
ATOM 854 C CA . GLN A 1 102 ? -14.823 1.814 17.773 1.00 78.94 102 GLN A CA 1
ATOM 855 C C . GLN A 1 102 ? -14.597 2.952 16.752 1.00 78.94 102 GLN A C 1
ATOM 857 O O . GLN A 1 102 ? -13.737 2.861 15.876 1.00 78.94 102 GLN A O 1
ATOM 862 N N . GLU A 1 103 ? -15.394 4.017 16.806 1.00 75.00 103 GLU A N 1
ATOM 863 C CA . GLU A 1 103 ? -15.203 5.193 15.946 1.00 75.00 103 GLU A CA 1
ATOM 864 C C . GLU A 1 103 ? -14.110 6.144 16.448 1.00 75.00 103 GLU A C 1
ATOM 866 O O . GLU A 1 103 ? -13.724 7.071 15.732 1.00 75.00 103 GLU A O 1
ATOM 871 N N . ASN A 1 104 ? -13.606 5.914 17.665 1.00 82.88 104 ASN A N 1
ATOM 872 C CA . ASN A 1 104 ? -12.779 6.890 18.360 1.00 82.88 104 ASN A CA 1
ATOM 873 C C . ASN A 1 104 ? -11.286 6.727 18.103 1.00 82.88 104 ASN A C 1
ATOM 875 O O . ASN A 1 104 ? -10.570 7.723 18.134 1.00 82.88 104 ASN A O 1
ATOM 879 N N . LEU A 1 105 ? -10.811 5.509 17.840 1.00 85.75 105 LEU A N 1
ATOM 880 C CA . LEU A 1 105 ? -9.385 5.246 17.697 1.00 85.75 105 LEU A CA 1
ATOM 881 C C . LEU A 1 105 ? -9.107 4.386 16.465 1.00 85.75 105 LEU A C 1
ATOM 883 O O . LEU A 1 105 ? -9.637 3.282 16.320 1.00 85.75 105 LEU A O 1
ATOM 887 N N . GLN A 1 106 ? -8.256 4.904 15.586 1.00 88.12 106 GLN A N 1
ATOM 888 C CA . GLN A 1 106 ? -7.778 4.209 14.400 1.00 88.12 106 GLN A CA 1
ATOM 889 C C . GLN A 1 106 ? -6.263 4.352 14.303 1.00 88.12 106 GLN A C 1
ATOM 891 O O . GLN A 1 106 ? -5.720 5.445 14.428 1.00 88.12 106 GLN A O 1
ATOM 896 N N . PHE A 1 107 ? -5.588 3.244 14.054 1.00 88.94 107 PHE A N 1
ATOM 897 C CA . PHE A 1 107 ? -4.161 3.172 13.819 1.00 88.94 107 PHE A CA 1
ATOM 898 C C . PHE A 1 107 ? -3.924 2.428 12.511 1.00 88.94 107 PHE A C 1
ATOM 900 O O . PHE A 1 107 ? -4.450 1.339 12.309 1.00 88.94 107 PHE A O 1
ATOM 907 N N . ASP A 1 108 ? -3.130 3.004 11.623 1.00 89.06 108 ASP A N 1
ATOM 908 C CA . ASP A 1 108 ? -2.719 2.376 10.378 1.00 89.06 108 ASP A CA 1
ATOM 909 C C . ASP A 1 108 ? -1.195 2.350 10.329 1.00 89.06 108 ASP A C 1
ATOM 911 O O . ASP A 1 108 ? -0.534 3.369 10.521 1.00 89.06 108 ASP A O 1
ATOM 915 N N . LEU A 1 109 ? -0.642 1.181 10.046 1.00 88.75 109 LEU A N 1
ATOM 916 C CA . LEU A 1 109 ? 0.780 0.949 9.886 1.00 88.75 109 LEU A CA 1
ATOM 917 C C . LEU A 1 109 ? 1.018 0.350 8.511 1.00 88.75 109 LEU A C 1
ATOM 919 O O . LEU A 1 109 ? 0.452 -0.688 8.189 1.00 88.75 109 LEU A O 1
ATOM 923 N N . GLN A 1 110 ? 1.865 0.967 7.703 1.00 88.06 110 GLN A N 1
ATOM 924 C CA . GLN A 1 110 ? 2.235 0.476 6.386 1.00 88.06 110 GLN A CA 1
ATOM 925 C C . GLN A 1 110 ? 3.749 0.345 6.276 1.00 88.06 110 GLN A C 1
ATOM 927 O O . GLN A 1 110 ? 4.495 1.291 6.518 1.00 88.06 110 GLN A O 1
ATOM 932 N N . ILE A 1 111 ? 4.188 -0.825 5.830 1.00 87.50 111 ILE A N 1
ATOM 933 C CA . ILE A 1 111 ? 5.555 -1.091 5.401 1.00 87.50 111 ILE A CA 1
ATOM 934 C C . ILE A 1 111 ? 5.521 -1.339 3.902 1.00 87.50 111 ILE A C 1
ATOM 936 O O . ILE A 1 111 ? 4.678 -2.075 3.391 1.00 87.50 111 ILE A O 1
ATOM 940 N N . HIS A 1 112 ? 6.447 -0.712 3.196 1.00 85.38 112 HIS A N 1
ATOM 941 C CA . HIS A 1 112 ? 6.499 -0.730 1.755 1.00 85.38 112 HIS A CA 1
ATOM 942 C C . HIS A 1 112 ? 7.932 -0.926 1.275 1.00 85.38 112 HIS A C 1
ATOM 944 O O . HIS A 1 112 ? 8.777 -0.058 1.463 1.00 85.38 112 HIS A O 1
ATOM 950 N N . TYR A 1 113 ? 8.201 -2.021 0.585 1.00 84.69 113 TYR A N 1
ATOM 951 C CA . TYR A 1 113 ? 9.444 -2.249 -0.136 1.00 84.69 113 TYR A CA 1
ATOM 952 C C . TYR A 1 113 ? 9.216 -1.984 -1.626 1.00 84.69 113 TYR A C 1
ATOM 954 O O . TYR A 1 113 ? 8.248 -2.475 -2.208 1.00 84.69 113 TYR A O 1
ATOM 962 N N . PHE A 1 114 ? 10.092 -1.208 -2.257 1.00 83.50 114 PHE A N 1
ATOM 963 C CA . PHE A 1 114 ? 10.070 -0.989 -3.701 1.00 83.50 114 PHE A CA 1
ATOM 964 C C . PHE A 1 114 ? 11.473 -1.139 -4.275 1.00 83.50 114 PHE A C 1
ATOM 966 O O . PHE A 1 114 ? 12.443 -0.636 -3.714 1.00 83.50 114 PHE A O 1
ATOM 973 N N . GLN A 1 115 ? 11.554 -1.774 -5.435 1.00 81.12 115 GLN A N 1
ATOM 974 C CA . GLN A 1 115 ? 12.735 -1.801 -6.275 1.00 81.12 115 GLN A CA 1
ATOM 975 C C . GLN A 1 115 ? 12.305 -1.540 -7.706 1.00 81.12 115 GLN A C 1
ATOM 977 O O . GLN A 1 115 ? 11.428 -2.205 -8.247 1.00 81.12 115 GLN A O 1
ATOM 982 N N . THR A 1 116 ? 12.924 -0.547 -8.318 1.00 71.88 116 THR A N 1
ATOM 983 C CA . THR A 1 116 ? 12.699 -0.185 -9.713 1.00 71.88 116 THR A CA 1
ATOM 984 C C . THR A 1 116 ? 14.049 0.106 -10.332 1.00 71.88 116 THR A C 1
ATOM 986 O O . THR A 1 116 ? 14.851 0.818 -9.731 1.00 71.88 116 THR A O 1
ATOM 989 N N . GLU A 1 117 ? 14.307 -0.461 -11.506 1.00 66.19 117 GLU A N 1
ATOM 990 C CA . GLU A 1 117 ? 15.576 -0.271 -12.216 1.00 66.19 117 GLU A CA 1
ATOM 991 C C . GLU A 1 117 ? 15.638 1.074 -12.936 1.00 66.19 117 GLU A C 1
ATOM 993 O O . GLU A 1 117 ? 16.705 1.668 -13.035 1.00 66.19 117 GLU A O 1
ATOM 998 N N . ASN A 1 118 ? 14.492 1.580 -13.405 1.00 62.75 118 ASN A N 1
ATOM 999 C CA . ASN A 1 118 ? 14.425 2.785 -14.228 1.00 62.75 118 ASN A CA 1
ATOM 1000 C C . ASN A 1 118 ? 13.191 3.649 -13.921 1.00 62.75 118 ASN A C 1
ATOM 1002 O O . ASN A 1 118 ? 12.152 3.149 -13.480 1.00 62.75 118 ASN A O 1
ATOM 1006 N N . PHE A 1 119 ? 13.267 4.954 -14.211 1.00 55.56 119 PHE A N 1
ATOM 1007 C CA . PHE A 1 119 ? 12.177 5.917 -13.964 1.00 55.56 119 PHE A CA 1
ATOM 1008 C C . PHE A 1 119 ? 10.856 5.530 -14.658 1.00 55.56 119 PHE A C 1
ATOM 1010 O O . PHE A 1 119 ? 9.765 5.785 -14.152 1.00 55.56 119 PHE A O 1
ATOM 1017 N N . ILE A 1 120 ? 10.946 4.841 -15.795 1.00 56.16 120 ILE A N 1
ATOM 1018 C CA . ILE A 1 120 ? 9.802 4.375 -16.592 1.00 56.16 120 ILE A CA 1
ATOM 1019 C C . ILE A 1 120 ? 9.028 3.249 -15.873 1.00 56.16 120 ILE A C 1
ATOM 1021 O O . ILE A 1 120 ? 7.813 3.106 -16.037 1.00 56.16 120 ILE A O 1
ATOM 1025 N N . THR A 1 121 ? 9.700 2.495 -14.996 1.00 55.16 121 THR A N 1
ATOM 1026 C CA . THR A 1 121 ? 9.101 1.423 -14.175 1.00 55.16 121 THR A CA 1
ATOM 1027 C C . THR A 1 121 ? 8.489 1.920 -12.866 1.00 55.16 121 THR A C 1
ATOM 1029 O O . THR A 1 121 ? 8.204 1.125 -11.974 1.00 55.16 121 THR A O 1
ATOM 1032 N N . ARG A 1 122 ? 8.246 3.232 -12.748 1.00 61.53 122 ARG A N 1
ATOM 1033 C CA . ARG A 1 122 ? 7.692 3.848 -11.541 1.00 61.53 122 ARG A CA 1
ATOM 1034 C C . ARG A 1 122 ? 6.452 3.155 -11.019 1.00 61.53 122 ARG A C 1
ATOM 1036 O O . ARG A 1 122 ? 5.489 2.893 -11.754 1.00 61.53 122 ARG A O 1
ATOM 1043 N N . LEU A 1 123 ? 6.473 2.938 -9.715 1.00 60.31 123 LEU A N 1
ATOM 1044 C CA . LEU A 1 123 ? 5.376 2.328 -8.995 1.00 60.31 123 LEU A CA 1
ATOM 1045 C C . LEU A 1 123 ? 4.626 3.410 -8.224 1.00 60.31 123 LEU A C 1
ATOM 1047 O O . LEU A 1 123 ? 5.217 4.368 -7.722 1.00 60.31 123 LEU A O 1
ATOM 1051 N N . TYR A 1 124 ? 3.306 3.276 -8.187 1.00 61.41 124 TYR A N 1
ATOM 1052 C CA . TYR A 1 124 ? 2.417 4.224 -7.530 1.00 61.41 124 TYR A CA 1
ATOM 1053 C C . TYR A 1 124 ? 1.789 3.543 -6.333 1.00 61.41 124 TYR A C 1
ATOM 1055 O O . TYR A 1 124 ? 1.110 2.526 -6.491 1.00 61.41 124 TYR A O 1
ATOM 1063 N N . PHE A 1 125 ? 1.981 4.136 -5.160 1.00 60.06 125 PHE A N 1
ATOM 1064 C CA . PHE A 1 125 ? 1.424 3.603 -3.927 1.00 60.06 125 PHE A CA 1
ATOM 1065 C C . PHE A 1 125 ? 0.436 4.560 -3.300 1.00 60.06 125 PHE A C 1
ATOM 1067 O O . PHE A 1 125 ? 0.571 5.784 -3.381 1.00 60.06 125 PHE A O 1
ATOM 1074 N N . TYR A 1 126 ? -0.553 3.934 -2.677 1.00 61.12 126 TYR A N 1
ATOM 1075 C CA . TYR A 1 126 ? -1.507 4.572 -1.800 1.00 61.12 126 TYR A CA 1
ATOM 1076 C C . TYR A 1 126 ? -0.830 4.786 -0.454 1.00 61.12 126 TYR A C 1
ATOM 1078 O O . TYR A 1 126 ? -0.546 3.815 0.253 1.00 61.12 126 TYR A O 1
ATOM 1086 N N . GLU A 1 127 ? -0.553 6.044 -0.121 1.00 59.72 127 GLU A N 1
ATOM 1087 C CA . GLU A 1 127 ? -0.184 6.386 1.247 1.00 59.72 127 GLU A CA 1
ATOM 1088 C C . GLU A 1 127 ? -1.438 6.279 2.130 1.00 59.72 127 GLU A C 1
ATOM 1090 O O . GLU A 1 127 ? -2.474 6.843 1.759 1.00 59.72 127 GLU A O 1
ATOM 1095 N N . PRO A 1 128 ? -1.382 5.589 3.285 1.00 55.53 128 PRO A N 1
ATOM 1096 C CA . PRO A 1 128 ? -2.476 5.589 4.238 1.00 55.53 128 PRO A CA 1
ATOM 1097 C C . PRO A 1 128 ? -2.729 7.029 4.674 1.00 55.53 128 PRO A C 1
ATOM 1099 O O . PRO A 1 128 ? -1.841 7.717 5.183 1.00 55.53 128 PRO A O 1
ATOM 1102 N N . ASN A 1 129 ? -3.948 7.497 4.429 1.00 55.00 129 ASN A N 1
ATOM 1103 C CA . ASN A 1 129 ? -4.415 8.792 4.883 1.00 55.00 129 ASN A CA 1
ATOM 1104 C C . ASN A 1 129 ? -5.657 8.565 5.746 1.00 55.00 129 ASN A C 1
ATOM 1106 O O . ASN A 1 129 ? -6.726 8.230 5.246 1.00 55.00 129 ASN A O 1
ATOM 1110 N N . SER A 1 130 ? -5.510 8.719 7.059 1.00 49.62 130 SER A N 1
ATOM 1111 C CA . SER A 1 130 ? -6.584 8.463 8.027 1.00 49.62 130 SER A CA 1
ATOM 1112 C C . SER A 1 130 ? -7.607 9.610 8.139 1.00 49.62 130 SER A C 1
ATOM 1114 O O . SER A 1 130 ? -8.618 9.467 8.838 1.00 49.62 130 SER A O 1
ATOM 1116 N N . MET A 1 131 ? -7.370 10.755 7.477 1.00 44.84 131 MET A N 1
ATOM 1117 C CA . MET A 1 131 ? -8.206 11.959 7.620 1.00 44.84 131 MET A CA 1
ATOM 1118 C C . MET A 1 131 ? -9.004 12.371 6.382 1.00 44.84 131 MET A C 1
ATOM 1120 O O . MET A 1 131 ? -10.087 12.925 6.552 1.00 44.84 131 MET A O 1
ATOM 1124 N N . PHE A 1 132 ? -8.533 12.088 5.167 1.00 40.66 132 PHE A N 1
ATOM 1125 C CA . PHE A 1 132 ? -9.233 12.472 3.938 1.00 40.66 132 PHE A CA 1
ATOM 1126 C C . PHE A 1 132 ? -9.248 11.318 2.940 1.00 40.66 132 PHE A C 1
ATOM 1128 O O . PHE A 1 132 ? -8.239 10.641 2.756 1.00 40.66 132 PHE A O 1
ATOM 1135 N N . SER A 1 133 ? -10.391 11.145 2.269 1.00 38.00 133 SER A N 1
ATOM 1136 C CA . SER A 1 133 ? -10.606 10.225 1.142 1.00 38.00 133 SER A CA 1
ATOM 1137 C C . SER A 1 133 ? -9.644 10.448 -0.030 1.00 38.00 133 SER A C 1
ATOM 1139 O O . SER A 1 133 ? -9.599 9.628 -0.945 1.00 38.00 133 SER A O 1
ATOM 1141 N N . ASP A 1 134 ? -8.843 11.515 0.013 1.00 37.47 134 ASP A N 1
ATOM 1142 C CA . ASP A 1 134 ? -7.719 11.740 -0.884 1.00 37.47 134 ASP A CA 1
ATOM 1143 C C . ASP A 1 134 ? -6.536 10.871 -0.472 1.00 37.47 134 ASP A C 1
ATOM 1145 O O . ASP A 1 134 ? -5.579 11.267 0.205 1.00 37.47 134 ASP A O 1
ATOM 1149 N N . ASN A 1 135 ? -6.639 9.635 -0.929 1.00 45.12 135 ASN A N 1
ATOM 1150 C CA . ASN A 1 135 ? -5.531 8.743 -1.176 1.00 45.12 135 ASN A CA 1
ATOM 1151 C C . ASN A 1 135 ? -4.461 9.473 -2.006 1.00 45.12 135 ASN A C 1
ATOM 1153 O O . ASN A 1 135 ? -4.562 9.581 -3.229 1.00 45.12 135 ASN A O 1
ATOM 1157 N N . LYS A 1 136 ? -3.421 9.994 -1.347 1.00 51.03 136 LYS A N 1
ATOM 1158 C CA . LYS A 1 136 ? -2.295 10.617 -2.048 1.00 51.03 136 LYS A CA 1
ATOM 1159 C C . LYS A 1 136 ? -1.479 9.526 -2.733 1.00 51.03 136 LYS A C 1
ATOM 1161 O O . LYS A 1 136 ? -0.887 8.668 -2.079 1.00 51.03 136 LYS A O 1
ATOM 1166 N N . PHE A 1 137 ? -1.441 9.579 -4.059 1.00 55.62 137 PHE A N 1
ATOM 1167 C CA . PHE A 1 137 ? -0.574 8.730 -4.862 1.00 55.62 137 PHE A CA 1
ATOM 1168 C C . PHE A 1 137 ? 0.832 9.311 -4.859 1.00 55.62 137 PHE A C 1
ATOM 1170 O O . PHE A 1 137 ? 1.067 10.372 -5.439 1.00 55.62 137 PHE A O 1
ATOM 1177 N N . LYS A 1 138 ? 1.790 8.607 -4.257 1.00 59.22 138 LYS A N 1
ATOM 1178 C CA . LYS A 1 138 ? 3.204 8.928 -4.463 1.00 59.22 138 LYS A CA 1
ATOM 1179 C C . LYS A 1 138 ? 3.830 7.947 -5.433 1.00 59.22 138 LYS A C 1
ATOM 1181 O O . LYS A 1 138 ? 3.676 6.734 -5.311 1.00 59.22 138 LYS A O 1
ATOM 1186 N N . SER A 1 139 ? 4.542 8.502 -6.409 1.00 54.34 139 SER A N 1
ATOM 1187 C CA . SER A 1 139 ? 5.397 7.740 -7.309 1.00 54.34 139 SER A CA 1
ATOM 1188 C C . SER A 1 139 ? 6.733 7.457 -6.630 1.00 54.34 139 SER A C 1
ATOM 1190 O O . SER A 1 139 ? 7.417 8.388 -6.193 1.00 54.34 139 SER A O 1
ATOM 1192 N N . TYR A 1 140 ? 7.107 6.185 -6.560 1.00 61.62 140 TYR A N 1
ATOM 1193 C CA . TYR A 1 140 ? 8.382 5.731 -6.023 1.00 61.62 140 TYR A CA 1
ATOM 1194 C C . TYR A 1 140 ? 9.279 5.233 -7.154 1.00 61.62 140 TYR A C 1
ATOM 1196 O O . TYR A 1 140 ? 8.826 4.553 -8.075 1.00 61.62 140 TYR A O 1
ATOM 1204 N N . TYR A 1 141 ? 10.552 5.611 -7.056 1.00 63.34 141 TYR A N 1
ATOM 1205 C CA . TYR A 1 141 ? 11.613 5.318 -8.014 1.00 63.34 141 TYR A CA 1
ATOM 1206 C C . TYR A 1 141 ? 12.886 4.958 -7.241 1.00 63.34 141 TYR A C 1
ATOM 1208 O O . TYR A 1 141 ? 13.123 5.515 -6.162 1.00 63.34 141 TYR A O 1
ATOM 1216 N N . GLY A 1 142 ? 13.701 4.072 -7.804 1.00 67.31 142 GLY A N 1
ATOM 1217 C CA . GLY A 1 142 ? 14.868 3.475 -7.159 1.00 67.31 142 GLY A CA 1
ATOM 1218 C C . GLY A 1 142 ? 14.539 2.235 -6.328 1.00 67.31 142 GLY A C 1
ATOM 1219 O O . GLY A 1 142 ? 13.468 1.641 -6.474 1.00 67.31 142 GLY A O 1
ATOM 1220 N N . THR A 1 143 ? 15.470 1.874 -5.449 1.00 77.50 143 THR A N 1
ATOM 1221 C CA . THR A 1 143 ? 15.341 0.787 -4.475 1.00 77.50 143 THR A CA 1
ATOM 1222 C C . THR A 1 143 ? 15.320 1.362 -3.070 1.00 77.50 143 THR A C 1
ATOM 1224 O O . THR A 1 143 ? 16.209 2.126 -2.683 1.00 77.50 143 THR A O 1
ATOM 1227 N N . GLY A 1 144 ? 14.312 1.000 -2.286 1.00 82.56 144 GLY A N 1
ATOM 1228 C CA . GLY A 1 144 ? 14.169 1.489 -0.927 1.00 82.56 144 GLY A CA 1
ATOM 1229 C C . GLY A 1 144 ? 13.016 0.858 -0.169 1.00 82.56 144 GLY A C 1
ATOM 1230 O O . GLY A 1 144 ? 12.206 0.097 -0.697 1.00 82.56 144 GLY A O 1
ATOM 1231 N N . MET A 1 145 ? 12.935 1.241 1.095 1.00 84.06 145 MET A N 1
ATOM 1232 C CA . MET A 1 145 ? 11.832 0.928 1.983 1.00 84.06 145 MET A CA 1
ATOM 1233 C C . MET A 1 145 ? 11.171 2.217 2.452 1.00 84.06 145 MET A C 1
ATOM 1235 O O . MET A 1 145 ? 11.820 3.238 2.670 1.00 84.06 145 MET A O 1
ATOM 1239 N N . ALA A 1 146 ? 9.859 2.185 2.600 1.00 83.38 146 ALA A N 1
ATOM 1240 C CA . ALA A 1 146 ? 9.087 3.231 3.230 1.00 83.38 146 ALA A CA 1
ATOM 1241 C C . ALA A 1 146 ? 8.244 2.620 4.343 1.00 83.38 146 ALA A C 1
ATOM 1243 O O . ALA A 1 146 ? 7.607 1.586 4.173 1.00 83.38 146 ALA A O 1
ATOM 1244 N N . PHE A 1 147 ? 8.257 3.279 5.483 1.00 85.31 147 PHE A N 1
ATOM 1245 C CA . PHE A 1 147 ? 7.445 2.984 6.638 1.00 85.31 147 PHE A CA 1
ATOM 1246 C C . PHE A 1 147 ? 6.538 4.182 6.881 1.00 85.31 147 PHE A C 1
ATOM 1248 O O . PHE A 1 147 ? 6.988 5.329 6.867 1.00 85.31 147 PHE A O 1
ATOM 1255 N N . MET A 1 148 ? 5.254 3.931 7.077 1.00 84.88 148 MET A N 1
ATOM 1256 C CA . MET A 1 148 ? 4.273 4.960 7.376 1.00 84.88 148 MET A CA 1
ATOM 1257 C C . MET A 1 148 ? 3.4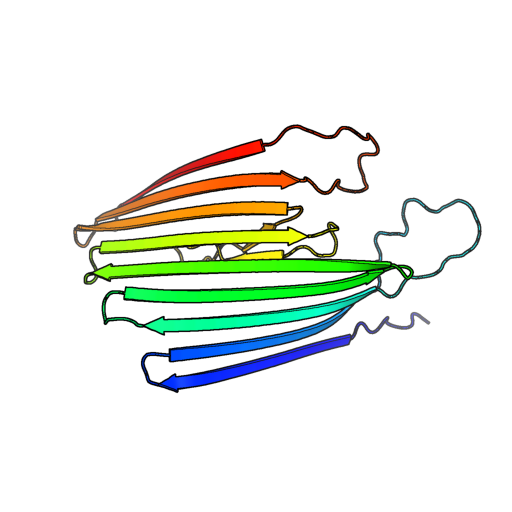07 4.498 8.532 1.00 84.88 148 MET A C 1
ATOM 1259 O O . MET A 1 148 ? 2.861 3.404 8.497 1.00 84.88 148 MET A O 1
ATOM 1263 N N . GLY A 1 149 ? 3.271 5.341 9.543 1.00 85.94 149 GLY A N 1
ATOM 1264 C CA . GLY A 1 149 ? 2.315 5.161 10.622 1.00 85.94 149 GLY A CA 1
ATOM 1265 C C . GLY A 1 149 ? 1.343 6.328 10.626 1.00 85.94 149 GLY A C 1
ATOM 1266 O O . GLY A 1 149 ? 1.751 7.472 10.432 1.00 85.94 149 GLY A O 1
ATOM 1267 N N . SER A 1 150 ? 0.067 6.063 10.864 1.00 86.12 150 SER A N 1
ATOM 1268 C CA . SER A 1 150 ? -0.897 7.105 11.186 1.00 86.12 150 SER A CA 1
ATOM 1269 C C . SER A 1 150 ? -1.775 6.686 12.349 1.00 86.12 150 SER A C 1
ATOM 1271 O O . SER A 1 150 ? -2.301 5.579 12.357 1.00 86.12 150 SER A O 1
ATOM 1273 N N . ALA A 1 151 ? -1.957 7.583 13.308 1.00 86.19 151 ALA A N 1
ATOM 1274 C CA . ALA A 1 151 ? -2.829 7.396 14.453 1.00 86.19 151 ALA A CA 1
ATOM 1275 C C . ALA A 1 151 ? -3.868 8.513 14.460 1.00 86.19 151 ALA A C 1
ATOM 1277 O O . ALA A 1 151 ? -3.520 9.692 14.489 1.00 86.19 151 ALA A O 1
ATOM 1278 N N . ARG A 1 152 ? -5.144 8.142 14.449 1.00 85.50 152 ARG A N 1
ATOM 1279 C CA . ARG A 1 152 ? -6.274 9.052 14.567 1.00 85.50 152 ARG A CA 1
ATOM 1280 C C . ARG A 1 152 ? -7.009 8.787 15.868 1.00 85.50 152 ARG A C 1
ATOM 1282 O O . ARG A 1 152 ? -7.451 7.666 16.110 1.00 85.50 152 ARG A O 1
ATOM 1289 N N . TRP A 1 153 ? -7.216 9.848 16.636 1.00 85.88 153 TRP A N 1
ATOM 1290 C CA . TRP A 1 153 ? -7.994 9.824 17.864 1.00 85.88 153 TRP A CA 1
ATOM 1291 C C . TRP A 1 153 ? -9.082 10.896 17.820 1.00 85.88 153 TRP A C 1
ATOM 1293 O O . TRP A 1 153 ? -8.807 12.090 17.746 1.00 85.88 153 TRP A O 1
ATOM 1303 N N . LYS A 1 154 ? -10.343 10.476 17.860 1.00 84.38 154 LYS A N 1
ATOM 1304 C CA . LYS A 1 154 ? -11.500 11.33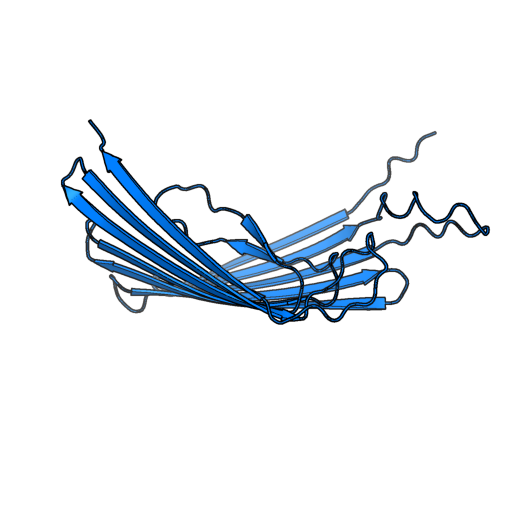8 18.096 1.00 84.38 154 LYS A CA 1
ATOM 1305 C C . LYS A 1 154 ? -11.688 11.487 19.608 1.00 84.38 154 LYS A C 1
ATOM 1307 O O . LYS A 1 154 ? -12.166 10.563 20.263 1.00 84.38 154 LYS A O 1
ATOM 1312 N N . LEU A 1 155 ? -11.237 12.614 20.154 1.00 79.88 155 LEU A N 1
ATOM 1313 C CA . LEU A 1 155 ? -11.339 12.923 21.585 1.00 79.88 155 LEU A CA 1
ATOM 1314 C C . LEU A 1 155 ? -12.775 13.311 21.952 1.00 79.88 155 LEU A C 1
ATOM 1316 O O . LEU A 1 155 ? -13.310 12.839 22.948 1.00 79.88 155 LEU A O 1
ATOM 1320 N N . LEU A 1 156 ? -13.414 14.122 21.104 1.00 81.56 156 LEU A N 1
ATOM 1321 C CA . LEU A 1 156 ? -14.798 14.570 21.249 1.00 81.56 156 LEU A CA 1
ATOM 1322 C C . LEU A 1 156 ? -15.534 14.434 19.917 1.00 81.56 156 LEU A C 1
ATOM 1324 O O . LEU A 1 156 ? -14.928 14.267 18.859 1.00 81.56 156 LEU A O 1
ATOM 1328 N N . HIS A 1 157 ? -16.860 14.532 19.944 1.00 77.00 157 HIS A N 1
ATOM 1329 C CA . HIS A 1 157 ? -17.683 14.436 18.734 1.00 77.00 157 HIS A CA 1
ATOM 1330 C C . HIS A 1 157 ? -17.298 15.503 17.692 1.00 77.00 157 HIS A C 1
ATOM 1332 O O . HIS A 1 157 ? -17.318 15.219 16.494 1.00 77.00 157 HIS A O 1
ATOM 1338 N N . TRP A 1 158 ? -16.840 16.662 18.174 1.00 77.38 158 TRP A N 1
ATOM 1339 C CA . TRP A 1 158 ? -16.398 17.824 17.407 1.00 77.38 158 TRP A CA 1
ATOM 1340 C C . TRP A 1 158 ? -14.868 17.939 17.241 1.00 77.38 158 TRP A C 1
ATOM 1342 O O . TRP A 1 158 ? -14.413 18.749 16.439 1.00 77.38 158 TRP A O 1
ATOM 1352 N N . MET A 1 159 ? -14.051 17.129 17.938 1.00 80.81 159 MET A N 1
ATOM 1353 C CA . MET A 1 159 ? -12.580 17.233 17.900 1.00 80.81 159 MET A CA 1
ATOM 1354 C C . MET A 1 159 ? -11.898 15.914 17.540 1.00 80.81 159 MET A C 1
ATOM 1356 O O . MET A 1 159 ? -12.111 14.878 18.173 1.00 80.81 159 MET A O 1
ATOM 1360 N N . SER A 1 160 ? -11.017 15.953 16.540 1.00 81.94 160 SER A N 1
ATOM 1361 C CA . SER A 1 160 ? -10.202 14.810 16.118 1.00 81.94 160 SER A CA 1
ATOM 1362 C C . SER A 1 160 ? -8.739 15.196 15.946 1.00 81.94 160 SER A C 1
ATOM 1364 O O . SER A 1 160 ? -8.423 16.189 15.297 1.00 81.94 160 SER A O 1
ATOM 1366 N N . TRP A 1 161 ? -7.847 14.369 16.474 1.00 82.75 161 TRP A N 1
ATOM 1367 C CA . TRP A 1 161 ? -6.404 14.458 16.289 1.00 82.75 161 TRP A CA 1
ATOM 1368 C C . TRP A 1 161 ? -5.927 13.388 15.319 1.00 82.75 161 TRP A C 1
ATOM 1370 O O . TRP A 1 161 ? -6.434 12.264 15.314 1.00 82.75 161 TRP A O 1
ATOM 1380 N N . ASN A 1 162 ? -4.944 13.740 14.500 1.00 82.25 162 ASN A N 1
ATOM 1381 C CA . ASN A 1 162 ? -4.261 12.823 13.609 1.00 82.25 162 ASN A CA 1
ATOM 1382 C C . ASN A 1 162 ? -2.761 13.085 13.625 1.00 82.25 162 ASN A C 1
ATOM 1384 O O . ASN A 1 162 ? -2.304 14.209 13.419 1.00 82.25 162 ASN A O 1
ATOM 1388 N N . ILE A 1 163 ? -2.003 12.022 13.834 1.00 83.19 163 ILE A N 1
ATOM 1389 C CA . ILE A 1 163 ? -0.550 12.032 13.814 1.00 83.19 163 ILE A CA 1
ATOM 1390 C C . ILE A 1 163 ? -0.125 11.097 12.696 1.00 83.19 163 ILE A C 1
ATOM 1392 O O . ILE A 1 163 ? -0.523 9.936 12.669 1.00 83.19 163 ILE A O 1
ATOM 1396 N N . GLN A 1 164 ? 0.686 11.601 11.774 1.00 84.62 164 GLN A N 1
ATOM 1397 C CA . GLN A 1 164 ? 1.269 10.835 10.683 1.00 84.62 164 GLN A CA 1
ATOM 1398 C C . GLN A 1 164 ? 2.788 10.877 10.785 1.00 84.62 164 GLN A C 1
ATOM 1400 O O . GLN A 1 164 ? 3.396 11.941 10.882 1.00 84.62 164 GLN A O 1
ATOM 1405 N N . TYR A 1 165 ? 3.404 9.709 10.699 1.00 82.00 165 TYR A N 1
ATOM 1406 C CA . TYR A 1 165 ? 4.842 9.537 10.648 1.00 82.00 165 TYR A CA 1
ATOM 1407 C C . TYR A 1 165 ? 5.208 8.810 9.362 1.00 82.00 165 TYR A C 1
ATOM 1409 O O . TYR A 1 165 ? 4.645 7.763 9.049 1.00 82.00 165 TYR A O 1
ATOM 1417 N N . LYS A 1 166 ? 6.148 9.362 8.600 1.00 82.81 166 LYS A N 1
ATOM 1418 C CA . LYS A 1 166 ? 6.637 8.785 7.350 1.00 82.81 166 LYS A CA 1
ATOM 1419 C C . LYS A 1 166 ? 8.151 8.720 7.402 1.00 82.81 166 LYS A C 1
ATOM 1421 O O . LYS A 1 166 ? 8.830 9.729 7.564 1.00 82.81 166 LYS A O 1
ATOM 1426 N N . LEU A 1 167 ? 8.668 7.523 7.203 1.00 81.44 167 LEU A N 1
ATOM 1427 C CA . LEU A 1 167 ? 10.081 7.226 7.114 1.00 81.44 167 LEU A CA 1
ATOM 1428 C C . LEU A 1 167 ? 10.339 6.595 5.756 1.00 81.44 167 LEU A C 1
ATOM 1430 O O . LEU A 1 167 ? 9.739 5.586 5.411 1.00 81.44 167 LEU A O 1
ATOM 1434 N N . LYS A 1 168 ? 11.233 7.176 4.966 1.00 81.75 168 LYS A N 1
ATOM 1435 C CA . LYS A 1 168 ? 11.658 6.603 3.692 1.00 81.75 168 LYS A CA 1
ATOM 1436 C C . LYS A 1 168 ? 13.159 6.415 3.717 1.00 81.75 168 LYS A C 1
ATOM 1438 O O . LYS A 1 168 ? 13.898 7.383 3.845 1.00 81.75 168 LYS A O 1
ATOM 1443 N N . HIS A 1 169 ? 13.591 5.181 3.538 1.00 79.00 169 HIS A N 1
ATOM 1444 C CA . HIS A 1 169 ? 14.985 4.810 3.445 1.00 79.00 169 HIS A CA 1
ATOM 1445 C C . HIS A 1 169 ? 15.292 4.337 2.023 1.00 79.00 169 HIS A C 1
ATOM 1447 O O . HIS A 1 169 ? 14.676 3.399 1.520 1.00 79.00 169 HIS A O 1
ATOM 1453 N N . LEU A 1 170 ? 16.198 5.029 1.336 1.00 74.62 170 LEU A N 1
ATOM 1454 C CA . LEU A 1 170 ? 16.605 4.697 -0.029 1.00 74.62 170 LEU A CA 1
ATOM 1455 C C . LEU A 1 170 ? 17.959 3.990 -0.005 1.00 74.62 170 LEU A C 1
ATOM 1457 O O . LEU A 1 170 ? 18.953 4.595 0.388 1.00 74.62 170 LEU A O 1
ATOM 1461 N N . PHE A 1 171 ? 17.987 2.744 -0.480 1.00 71.69 171 PHE A N 1
ATOM 1462 C CA . PHE A 1 171 ? 19.213 1.958 -0.625 1.00 71.69 171 PHE A CA 1
ATOM 1463 C C . PHE A 1 171 ? 19.970 2.329 -1.900 1.00 71.69 171 PHE A C 1
ATOM 1465 O O . PHE A 1 171 ? 21.190 2.453 -1.891 1.00 71.69 171 PHE A O 1
ATOM 1472 N N . ARG A 1 172 ? 19.245 2.531 -3.009 1.00 64.69 172 ARG A N 1
ATOM 1473 C CA . ARG A 1 172 ? 19.832 2.903 -4.302 1.00 64.69 172 ARG A CA 1
ATOM 1474 C C . ARG A 1 172 ? 18.918 3.863 -5.044 1.00 64.69 172 ARG A C 1
ATOM 1476 O O . ARG A 1 172 ? 17.730 3.596 -5.232 1.00 64.69 172 ARG A O 1
ATOM 1483 N N . ARG A 1 173 ? 19.471 4.989 -5.490 1.00 57.94 173 ARG A N 1
ATOM 1484 C CA . ARG A 1 173 ? 18.762 5.941 -6.349 1.00 57.94 173 ARG A CA 1
ATOM 1485 C C . ARG A 1 173 ? 18.956 5.543 -7.809 1.00 57.94 173 ARG A C 1
ATOM 1487 O O . ARG A 1 173 ? 20.063 5.212 -8.220 1.00 57.94 173 ARG A O 1
ATOM 1494 N N . VAL A 1 174 ? 17.878 5.596 -8.578 1.00 54.94 174 VAL A N 1
ATOM 1495 C CA . VAL A 1 174 ? 17.931 5.567 -10.040 1.00 54.94 174 VAL A CA 1
ATOM 1496 C C . VAL A 1 174 ? 17.940 7.016 -10.504 1.00 54.94 174 VAL A C 1
ATOM 1498 O O . VAL A 1 174 ? 17.101 7.810 -10.070 1.00 54.94 174 VAL A O 1
ATOM 1501 N N . ILE A 1 175 ? 18.936 7.360 -11.314 1.00 47.47 175 ILE A N 1
ATOM 1502 C CA . ILE A 1 175 ? 19.177 8.713 -11.815 1.00 47.47 175 ILE A CA 1
ATOM 1503 C C . ILE A 1 175 ? 18.074 9.060 -12.825 1.00 47.47 175 ILE A C 1
ATOM 1505 O O . ILE A 1 175 ? 17.678 8.233 -13.649 1.00 47.47 175 ILE A O 1
ATOM 1509 N N . ARG A 1 176 ? 17.546 10.283 -12.744 1.00 41.16 176 ARG A N 1
ATOM 1510 C CA . ARG A 1 176 ? 16.738 10.864 -13.819 1.00 41.16 176 ARG A CA 1
ATOM 1511 C C . ARG A 1 176 ? 17.716 11.157 -14.957 1.00 41.16 176 ARG A C 1
ATOM 1513 O O . ARG A 1 176 ? 18.663 11.891 -14.721 1.00 41.16 176 ARG A O 1
ATOM 1520 N N . MET A 1 177 ? 17.500 10.601 -16.148 1.00 41.53 177 MET A N 1
ATOM 1521 C CA . MET A 1 177 ? 18.382 10.744 -17.329 1.00 41.53 177 MET A CA 1
ATOM 1522 C C . MET A 1 177 ? 18.624 12.203 -17.805 1.00 41.53 177 MET A C 1
ATOM 1524 O O . MET A 1 177 ? 19.220 12.397 -18.853 1.00 41.53 177 MET A O 1
ATOM 1528 N N . GLU A 1 178 ? 18.194 13.225 -17.056 1.00 38.66 178 GLU A N 1
ATOM 1529 C CA . GLU A 1 178 ? 18.531 14.638 -17.297 1.00 38.66 178 GLU A CA 1
ATOM 1530 C C . GLU A 1 178 ? 19.826 15.093 -16.605 1.00 38.66 178 GLU A C 1
ATOM 1532 O O . GLU A 1 178 ? 20.391 16.098 -17.011 1.00 38.66 178 GLU A O 1
ATOM 1537 N N . GLU A 1 179 ? 20.345 14.370 -15.607 1.00 36.81 179 GLU A N 1
ATOM 1538 C CA . GLU A 1 179 ? 21.613 14.730 -14.955 1.00 36.81 179 GLU A CA 1
ATOM 1539 C C . GLU A 1 179 ? 22.637 13.612 -15.151 1.00 36.81 179 GLU A C 1
ATOM 1541 O O . GLU A 1 179 ? 22.739 12.657 -14.375 1.00 36.81 179 GLU A O 1
ATOM 1546 N N . VAL A 1 180 ? 23.410 13.738 -16.232 1.00 41.69 180 VAL A N 1
ATOM 1547 C CA . VAL A 1 180 ? 24.677 13.027 -16.401 1.00 41.69 180 VAL A CA 1
ATOM 1548 C C . VAL A 1 180 ? 25.676 13.618 -15.409 1.00 41.69 180 VAL A C 1
ATOM 1550 O O . VAL A 1 180 ? 26.475 14.482 -15.734 1.00 41.69 180 VAL A O 1
ATOM 1553 N N . GLU A 1 181 ? 25.662 13.112 -14.183 1.00 33.19 181 GLU A N 1
ATOM 1554 C CA . GLU A 1 181 ? 26.875 13.050 -13.379 1.00 33.19 181 GLU A CA 1
ATOM 1555 C C . GLU A 1 181 ? 26.813 11.772 -12.544 1.00 33.19 181 GLU A C 1
ATOM 1557 O O . GLU A 1 181 ? 25.972 11.599 -11.658 1.00 33.19 181 GLU A O 1
ATOM 1562 N N . LYS A 1 182 ? 27.693 10.820 -12.871 1.00 34.91 182 LYS A N 1
ATOM 1563 C CA . LYS A 1 182 ? 27.919 9.601 -12.093 1.00 34.91 182 LYS A CA 1
ATOM 1564 C C . LYS A 1 182 ? 28.445 9.989 -10.707 1.00 34.91 182 LYS A C 1
ATOM 1566 O O . LYS A 1 182 ? 29.640 9.919 -10.450 1.00 34.91 182 LYS A O 1
ATOM 1571 N N . ARG A 1 183 ? 27.556 10.348 -9.785 1.00 33.47 183 ARG A N 1
ATOM 1572 C CA . ARG A 1 183 ? 27.836 10.307 -8.349 1.00 33.47 183 ARG A CA 1
ATOM 1573 C C . ARG A 1 183 ? 26.932 9.270 -7.718 1.00 33.47 183 ARG A C 1
ATOM 1575 O O . ARG A 1 183 ? 25.711 9.411 -7.688 1.00 33.47 183 ARG A O 1
ATOM 1582 N N . ILE A 1 184 ? 27.553 8.216 -7.198 1.00 41.81 184 ILE A N 1
ATOM 1583 C CA . ILE A 1 184 ? 26.940 7.344 -6.199 1.00 41.81 184 ILE A CA 1
ATOM 1584 C C . ILE A 1 184 ? 26.643 8.253 -4.998 1.00 41.81 184 ILE A C 1
ATOM 1586 O O . ILE A 1 184 ? 27.522 8.541 -4.193 1.00 41.81 184 ILE A O 1
ATOM 1590 N N . MET A 1 185 ? 25.435 8.818 -4.947 1.00 41.38 185 MET A N 1
ATOM 1591 C CA . MET A 1 185 ? 25.021 9.687 -3.848 1.00 41.38 185 MET A CA 1
ATOM 1592 C C . MET A 1 185 ? 24.705 8.853 -2.601 1.00 41.38 185 MET A C 1
ATOM 1594 O O . MET A 1 185 ? 24.195 7.736 -2.731 1.00 41.38 185 MET A O 1
ATOM 1598 N N . PRO A 1 186 ? 24.977 9.393 -1.400 1.00 45.06 186 PRO A N 1
ATOM 1599 C CA . PRO A 1 186 ? 24.873 8.650 -0.154 1.00 45.06 186 PRO A CA 1
ATOM 1600 C C . PRO A 1 186 ? 23.440 8.206 0.149 1.00 45.06 186 PRO A C 1
ATOM 1602 O O . PRO A 1 186 ? 22.455 8.817 -0.281 1.00 45.06 186 PRO A O 1
ATOM 1605 N N . LEU A 1 187 ? 23.359 7.135 0.940 1.00 55.84 187 LEU A N 1
ATOM 1606 C CA . LEU A 1 187 ? 22.149 6.613 1.569 1.00 55.84 187 LEU A CA 1
ATOM 1607 C C . LEU A 1 187 ? 21.347 7.780 2.172 1.00 55.84 187 LEU A C 1
ATOM 1609 O O . LEU A 1 187 ? 21.838 8.485 3.054 1.00 55.84 187 LEU A O 1
ATOM 1613 N N . ARG A 1 188 ? 20.122 8.021 1.689 1.00 63.06 188 ARG A N 1
ATOM 1614 C CA . ARG A 1 188 ? 19.280 9.114 2.198 1.00 63.06 188 ARG A CA 1
ATOM 1615 C C . ARG A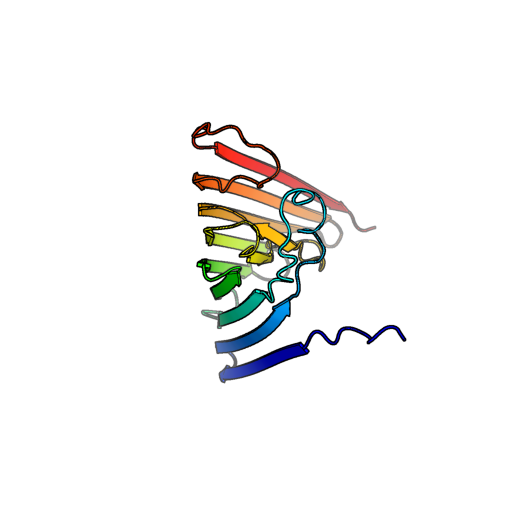 1 188 ? 18.069 8.546 2.912 1.00 63.06 188 ARG A C 1
ATOM 1617 O O . ARG A 1 188 ? 17.163 7.993 2.284 1.00 63.06 188 ARG A O 1
ATOM 1624 N N . THR A 1 189 ? 18.044 8.750 4.222 1.00 66.06 189 THR A N 1
ATOM 1625 C CA . THR A 1 189 ? 16.858 8.549 5.049 1.00 66.06 189 THR A CA 1
ATOM 1626 C C . THR A 1 189 ? 16.105 9.871 5.134 1.00 66.06 189 THR A C 1
ATOM 1628 O O . THR A 1 189 ? 16.671 10.901 5.488 1.00 66.06 189 THR A O 1
ATOM 1631 N N . VAL A 1 190 ? 14.831 9.867 4.754 1.00 73.19 190 VAL A N 1
ATOM 1632 C CA . VAL A 1 190 ? 13.941 11.025 4.862 1.00 73.19 190 VAL A CA 1
ATOM 1633 C C . VAL A 1 190 ? 12.895 10.713 5.916 1.00 73.19 190 VAL A C 1
ATOM 1635 O O . VAL A 1 190 ? 12.145 9.745 5.782 1.00 73.19 190 VAL A O 1
ATOM 1638 N N . HIS A 1 191 ? 12.838 11.559 6.936 1.00 74.75 191 HIS A N 1
ATOM 1639 C CA . HIS A 1 191 ? 11.815 11.535 7.971 1.00 74.75 191 HIS A CA 1
ATOM 1640 C C . HIS A 1 191 ? 10.837 12.676 7.707 1.00 74.75 191 HIS A C 1
ATOM 1642 O O . HIS A 1 191 ? 11.232 13.774 7.321 1.00 74.75 191 HIS A O 1
ATOM 1648 N N . SER A 1 192 ? 9.552 12.420 7.894 1.00 72.94 192 SER A N 1
ATOM 1649 C CA . SER A 1 192 ? 8.509 13.430 7.815 1.00 72.94 192 SER A CA 1
ATOM 1650 C C . SER A 1 192 ? 7.472 13.125 8.879 1.00 72.94 192 SER A C 1
ATOM 1652 O O . SER A 1 192 ? 6.967 12.006 8.966 1.00 72.94 192 SER A O 1
ATOM 1654 N N . ILE A 1 193 ? 7.179 14.127 9.698 1.00 74.69 193 ILE A N 1
ATOM 1655 C CA . ILE A 1 193 ? 6.170 14.059 10.749 1.00 74.69 193 ILE A CA 1
ATOM 1656 C C . ILE A 1 193 ? 5.119 15.108 10.413 1.00 74.69 193 ILE A C 1
ATOM 1658 O O . ILE A 1 193 ? 5.458 16.245 10.093 1.00 74.69 193 ILE A O 1
ATOM 1662 N N . GLY A 1 194 ? 3.852 14.714 10.438 1.00 73.25 194 GLY A N 1
ATOM 1663 C CA . GLY A 1 194 ? 2.716 15.603 10.245 1.00 73.25 194 GLY A CA 1
ATOM 1664 C C . GLY A 1 194 ? 1.746 15.442 11.401 1.00 73.25 194 GLY A C 1
ATOM 1665 O O . GLY A 1 194 ? 1.297 14.332 11.677 1.00 73.25 194 GLY A O 1
ATOM 1666 N N . ILE A 1 195 ? 1.417 16.542 12.067 1.00 74.56 195 ILE A N 1
ATOM 1667 C CA . ILE A 1 195 ? 0.398 16.582 13.115 1.00 74.56 195 ILE A CA 1
ATOM 1668 C C . ILE A 1 195 ? -0.735 17.461 12.598 1.00 74.56 195 ILE A C 1
ATOM 1670 O O . ILE A 1 195 ? -0.490 18.540 12.061 1.00 74.56 195 ILE A O 1
ATOM 1674 N N . GLN A 1 196 ? -1.968 16.978 12.709 1.00 73.75 196 GLN A N 1
ATOM 1675 C CA . GLN A 1 196 ? -3.166 17.697 12.291 1.00 73.75 196 GLN A CA 1
ATOM 1676 C C . GLN A 1 196 ? -4.247 17.553 13.361 1.00 73.75 196 GLN A C 1
ATOM 1678 O O . GLN A 1 196 ? -4.533 16.448 13.825 1.00 73.75 196 GLN A O 1
ATOM 1683 N N . TRP A 1 197 ? -4.889 18.660 13.719 1.00 73.50 197 TRP A N 1
ATOM 1684 C CA . TRP A 1 197 ? -6.112 18.668 14.514 1.00 73.50 197 TRP A CA 1
ATOM 1685 C C . TRP A 1 197 ? -7.253 19.219 13.666 1.00 73.50 197 TRP A C 1
ATOM 1687 O O . TRP A 1 197 ? -7.080 20.160 12.895 1.00 73.50 197 TRP A O 1
ATOM 1697 N N . ILE A 1 198 ? -8.425 18.612 13.792 1.00 72.38 198 ILE A N 1
ATOM 1698 C CA . ILE A 1 198 ? -9.650 19.081 13.155 1.00 72.38 198 ILE A CA 1
ATOM 1699 C C . ILE A 1 198 ? -10.659 19.376 14.257 1.00 72.38 198 ILE A C 1
ATOM 1701 O O . ILE A 1 198 ? -10.948 18.513 15.090 1.00 72.38 198 ILE A O 1
ATOM 1705 N N . VAL A 1 199 ? -11.199 20.589 14.206 1.00 68.75 199 VAL A N 1
ATOM 1706 C CA . VAL A 1 199 ? -12.325 21.064 15.008 1.00 68.75 199 VAL A CA 1
ATOM 1707 C C . VAL A 1 199 ? -13.486 21.254 14.036 1.00 68.75 199 VAL A C 1
ATOM 1709 O O . VAL A 1 199 ? -13.358 21.998 13.066 1.00 68.75 199 VAL A O 1
ATOM 1712 N N . ARG A 1 200 ? -14.577 20.512 14.228 1.00 64.44 200 ARG A N 1
ATOM 1713 C CA . ARG A 1 200 ? -15.821 20.668 13.464 1.00 64.44 200 ARG A CA 1
ATOM 1714 C C . ARG A 1 200 ? -16.838 21.338 14.376 1.00 64.44 200 ARG A C 1
ATOM 1716 O O . ARG A 1 200 ? -17.208 20.730 15.375 1.00 64.44 200 ARG A O 1
ATOM 1723 N N . PHE A 1 201 ? -17.213 22.567 14.041 1.00 55.66 201 PHE A N 1
ATOM 1724 C CA . PHE A 1 201 ? -18.310 23.290 14.679 1.00 55.66 201 PHE A CA 1
ATOM 1725 C C . PHE A 1 201 ? -19.649 22.826 14.110 1.00 55.66 201 PHE A C 1
ATOM 1727 O O . PHE A 1 201 ? -19.674 22.488 12.902 1.00 55.66 201 PHE A O 1
#

Radius of gyration: 21.02 Å; chains: 1; bounding box: 46×39×65 Å